Protein AF-A0A257M4D9-F1 (afdb_monomer)

pLDDT: mean 88.08, std 15.32, range [35.34, 98.75]

Solvent-accessible surface area (backbone atoms only — not comparable to full-atom values): 18789 Å² total; per-residue (Å²): 138,84,83,90,84,88,77,86,86,81,84,85,78,82,79,78,79,76,74,74,77,74,78,77,81,55,49,47,60,55,52,33,53,78,69,72,44,67,84,49,70,70,52,36,55,59,52,54,61,55,40,58,80,45,72,68,60,48,52,56,29,56,58,29,41,64,41,91,48,64,71,49,20,55,50,20,52,51,43,55,50,39,29,38,64,81,39,47,68,54,61,76,72,37,88,84,58,91,49,66,68,37,45,54,50,50,54,50,50,50,47,46,58,69,67,40,61,95,70,39,72,47,50,48,49,50,51,31,46,55,51,54,50,46,45,73,77,37,75,85,55,79,84,82,68,56,62,73,46,60,46,55,41,69,68,71,28,90,53,28,90,86,23,56,91,80,27,44,54,46,57,46,92,91,65,56,30,30,21,49,95,34,29,34,37,39,63,39,63,54,87,65,76,50,49,37,33,48,32,39,39,22,39,75,75,71,72,34,81,44,55,70,59,30,29,36,40,35,32,29,38,26,15,35,57,48,49,46,61,52,29,34,33,35,42,32,48,41,31,33,26,47,33,33,21,28,41,17,81,41,21,39,32,34,38,28,34,64,88,76,64,46,69,75,43,71,76,39,71,43,85,42,56,44,48,47,73,44,66,28,47,34,35,40,39,41,34,60,46,88,88,58,26,35,38,41,37,41,36,42,38,60,88,95,47,71,30,75,52,74,52,77,39,49,36,91,63,29,53,61,55,29,35,36,29,48,35,29,38,44,33,48,23,37,35,24,37,35,33,54,41,33,40,40,53,36,93,119

Nearest PDB structures (foldseek):
  8j67-assembly2_B  TM=4.922E-01  e=3.966E-04  Toxoplasma gondii
  1s2k-assembly1_A  TM=5.654E-01  e=3.186E-03  Scytalidium lignicola
  2ifw-assembly2_B  TM=5.896E-01  e=5.219E-03  Scytalidium lignicola
  2ifr-assembly1_A  TM=5.224E-01  e=2.171E-03  Scytalidium lignicola
  5kkx-assembly2_B  TM=1.664E-01  e=2.056E-01  Neisseria meningitidis

Secondary structure (DSSP, 8-state):
--------------------------HHHHHHHHTT---SHHHHHHHHGGG---HHHHHHHHHHHT-SSHHHHHHHHHHHHTT-GGGHHHHHSS---S-HHHHHHHHHHHHHHHHS-S--HHHHHHHHHHHHHHHHH-TTS---SPPEEEE---S-BS--TT-BTTEEEE--TT--EEEETTEEEE--S-SSS--EEEEEEHHHHHSSSS--SEEEEEEEEEE-STTTTS-EEEEEETTEEEEE-TT-TT--EEEEETTT--BSSPPBP-SS---TTPPEEEEEEEEEETTTEEEEEEEEEETTEEEEEEEEEEHHHH--SSEEEEEEE-SSS--EEEEEEEEE-S--

Sequence (348 aa):
MSLGKHLAGVVALGLAAFAAAEEVSDWRLDLLKAEGIPTETSSLQKLEKRFSVSNDLLSQAVSRLGSEKFAAREQAQREILLMGKDVLPLLQQGPQSEDPEVRQRLAAIQRTLEAGGRWAKEDLIRKAVTSLLRERLKPNGAIAEPPLFVELFRDPAPSLEKGYRRFRFEADPGLLGSVSDGTLRLNGNHAGDGDQRLRLDAKSLTGKESFPDTFRIEVKLGGEAKGAGTYHVGVSIGNVRALFHPAYQGGGFRFQRVDNQKQLTENSSMGFDPAAGKLQQMSLAVKRIPGGKVELEATIGNGDKVFTERKIFEESVIGKLDHLSLDRSGRNGGDGLFDDLIVDLGNH

Radius of gyration: 24.59 Å; Cα contacts (8 Å, |Δi|>4): 687; chains: 1; bounding box: 54×89×79 Å

Mean predicted aligned error: 7.88 Å

Foldseek 3Di:
DDDDDDDDDDDPDDDPPPPPPPPQDDVLCVLCVVVVQDPDLVSLVVLLVLLDDDLVSLVVLLVQCPDPDPVSNVVSLLSCVLVALVCLVCLVVHDDDPDPSSVVSSVVSNCCRVVPDPDDSSNSNNVSSVVSNCCVVCVPDPPPFFDKDKDQLPDWFQWCCVHDRQWHKDKDPPWTWIGDPSKTKGFAQDPDQMKIKTKHFPCSVPVDQAADQKKKKKWWKAWAPWPFPQKWWFKAFAQKTWIWTAQHVQIWIFIAGNPPRHTPDGTDRQNDHNYGPGTWMKMWIWHDDPPQKIKIWIWTDDRSGIGIDIDIDHCVRRPGRGMMITIMGGHHTTMMMIGIIMMGSDDD

Structure (mmCIF, N/CA/C/O backbone):
data_AF-A0A257M4D9-F1
#
_entry.id   AF-A0A257M4D9-F1
#
loop_
_atom_site.group_PDB
_atom_site.id
_atom_site.type_symbol
_atom_site.label_atom_id
_atom_site.label_alt_id
_atom_site.label_comp_id
_atom_site.label_asym_id
_atom_site.label_entity_id
_atom_site.label_seq_id
_atom_site.pdbx_PDB_ins_code
_atom_site.Cartn_x
_atom_site.Cartn_y
_atom_site.Cartn_z
_atom_site.occupancy
_atom_site.B_iso_or_equiv
_atom_site.auth_seq_id
_atom_site.auth_comp_id
_atom_site.auth_asym_id
_atom_site.auth_atom_id
_atom_site.pdbx_PDB_model_num
ATOM 1 N N . MET A 1 1 ? -33.095 -67.176 -43.604 1.00 39.97 1 MET A N 1
ATOM 2 C CA . MET A 1 1 ? -31.670 -67.307 -43.235 1.00 39.97 1 MET A CA 1
ATOM 3 C C . MET A 1 1 ? -31.354 -66.263 -42.184 1.00 39.97 1 MET A C 1
ATOM 5 O O . MET A 1 1 ? -31.845 -65.149 -42.280 1.00 39.97 1 MET A O 1
ATOM 9 N N . SER A 1 2 ? -30.648 -66.709 -41.151 1.00 42.91 2 SER A N 1
ATOM 10 C CA . SER A 1 2 ? -30.290 -66.000 -39.920 1.00 42.91 2 SER A CA 1
ATOM 11 C C . SER A 1 2 ? -29.124 -65.008 -40.114 1.00 42.91 2 SER A C 1
ATOM 13 O O . SER A 1 2 ? -28.477 -65.029 -41.158 1.00 42.91 2 SER A O 1
ATOM 15 N N . LEU A 1 3 ? -28.837 -64.269 -39.032 1.00 37.53 3 LEU A N 1
ATOM 16 C CA . LEU A 1 3 ? -27.779 -63.285 -38.741 1.00 37.53 3 LEU A CA 1
ATOM 17 C C . LEU A 1 3 ? -28.112 -61.852 -39.198 1.00 37.53 3 LEU A C 1
ATOM 19 O O . LEU A 1 3 ? -28.228 -61.590 -40.383 1.00 37.53 3 LEU A O 1
ATOM 23 N N . GLY A 1 4 ? -28.298 -60.846 -38.339 1.00 37.88 4 GLY A N 1
ATOM 24 C CA . GLY A 1 4 ? -27.799 -60.631 -36.979 1.00 37.88 4 GLY A CA 1
ATOM 25 C C . GLY A 1 4 ? -26.621 -59.657 -37.022 1.00 37.88 4 GLY A C 1
ATOM 26 O O . GLY A 1 4 ? -25.590 -60.007 -37.587 1.00 37.88 4 GLY A O 1
ATOM 27 N N . LYS A 1 5 ? -26.775 -58.463 -36.429 1.00 44.47 5 LYS A N 1
ATOM 28 C CA . LYS A 1 5 ? -25.708 -57.686 -35.769 1.00 44.47 5 LYS A CA 1
ATOM 29 C C . LYS A 1 5 ? -26.275 -56.440 -35.081 1.00 44.47 5 LYS A C 1
ATOM 31 O O . LYS A 1 5 ? -26.975 -55.633 -35.681 1.00 44.47 5 LYS A O 1
ATOM 36 N N . HIS A 1 6 ? -25.953 -56.353 -33.796 1.00 42.38 6 HIS A N 1
ATOM 37 C CA . HIS A 1 6 ? -26.185 -55.248 -32.878 1.00 42.38 6 HIS A CA 1
ATOM 38 C C . HIS A 1 6 ? -25.480 -53.960 -33.321 1.00 42.38 6 HIS A C 1
ATOM 40 O O . HIS A 1 6 ? -24.358 -54.027 -33.820 1.00 42.38 6 HIS A O 1
ATOM 46 N N . LEU A 1 7 ? -26.059 -52.804 -32.985 1.00 37.12 7 LEU A N 1
ATOM 47 C CA . LEU A 1 7 ? -25.272 -51.623 -32.639 1.00 37.12 7 LEU A CA 1
ATOM 48 C C . LEU A 1 7 ? -25.937 -50.884 -31.467 1.00 37.12 7 LEU A C 1
ATOM 50 O O . LEU A 1 7 ? -27.065 -50.407 -31.568 1.00 37.12 7 LEU A O 1
ATOM 54 N N . ALA A 1 8 ? -25.213 -50.845 -30.347 1.00 39.28 8 ALA A N 1
ATOM 55 C CA . ALA A 1 8 ? -25.354 -49.865 -29.272 1.00 39.28 8 ALA A CA 1
ATOM 56 C C . ALA A 1 8 ? -25.254 -48.445 -29.876 1.00 39.28 8 ALA A C 1
ATOM 58 O O . ALA A 1 8 ? -24.546 -48.248 -30.856 1.00 39.28 8 ALA A O 1
ATOM 59 N N . GLY A 1 9 ? -25.988 -47.424 -29.440 1.00 35.78 9 GLY A N 1
ATOM 60 C CA . GLY A 1 9 ? -26.082 -46.925 -28.076 1.00 35.78 9 GLY A CA 1
ATOM 61 C C . GLY A 1 9 ? -25.155 -45.714 -27.944 1.00 35.78 9 GLY A C 1
ATOM 62 O O . GLY A 1 9 ? -23.954 -45.903 -27.834 1.00 35.78 9 GLY A O 1
ATOM 63 N N . VAL A 1 10 ? -25.707 -44.494 -27.935 1.00 36.41 10 VAL A N 1
ATOM 64 C CA . VAL A 1 10 ? -25.091 -43.309 -27.309 1.00 36.41 10 VAL A CA 1
ATOM 65 C C . VAL A 1 10 ? -26.223 -42.430 -26.776 1.00 36.41 10 VAL A C 1
ATOM 67 O O . VAL A 1 10 ? -26.889 -41.720 -27.524 1.00 36.41 10 VAL A O 1
ATOM 70 N N . VAL A 1 11 ? -26.452 -42.501 -25.466 1.00 40.19 11 VAL A N 1
ATOM 71 C CA . VAL A 1 11 ? -27.190 -41.477 -24.721 1.00 40.19 11 VAL A CA 1
ATOM 72 C C . VAL A 1 11 ? -26.184 -40.369 -24.430 1.00 40.19 11 VAL A C 1
ATOM 74 O O . VAL A 1 11 ? -25.270 -40.553 -23.629 1.00 40.19 11 VAL A O 1
ATOM 77 N N . ALA A 1 12 ? -26.315 -39.233 -25.110 1.00 37.03 12 ALA A N 1
ATOM 78 C CA . ALA A 1 12 ? -25.548 -38.038 -24.795 1.00 37.03 12 ALA A CA 1
ATOM 79 C C . ALA A 1 12 ? -26.108 -37.418 -23.503 1.00 37.03 12 ALA A C 1
ATOM 81 O O . ALA A 1 12 ? -27.085 -36.671 -23.535 1.00 37.03 12 ALA A O 1
ATOM 82 N N . LEU A 1 13 ? -25.515 -37.754 -22.352 1.00 41.44 13 LEU A N 1
ATOM 83 C CA . LEU A 1 13 ? -25.715 -36.990 -21.121 1.00 41.44 13 LEU A CA 1
ATOM 84 C C . LEU A 1 13 ? -24.996 -35.643 -21.268 1.00 41.44 13 LEU A C 1
ATOM 86 O O . LEU A 1 13 ? -23.768 -35.573 -21.244 1.00 41.44 13 LEU A O 1
ATOM 90 N N . GLY A 1 14 ? -25.775 -34.572 -21.413 1.00 35.34 14 GLY A N 1
ATOM 91 C CA . GLY A 1 14 ? -25.290 -33.204 -21.293 1.00 35.34 14 GLY A CA 1
ATOM 92 C C . GLY A 1 14 ? -24.891 -32.913 -19.849 1.00 35.34 14 GLY A C 1
ATOM 93 O O . GLY A 1 14 ? -25.740 -32.641 -19.005 1.00 35.34 14 GLY A O 1
ATOM 94 N N . LEU A 1 15 ? -23.592 -32.971 -19.563 1.00 37.38 15 LEU A N 1
ATOM 95 C CA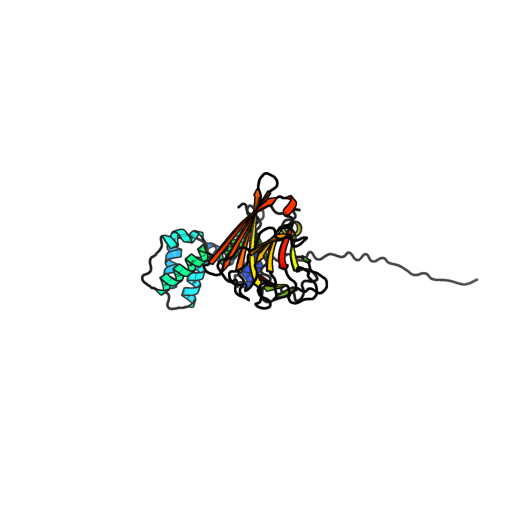 . LEU A 1 15 ? -23.007 -32.407 -18.350 1.00 37.38 15 LEU A CA 1
ATOM 96 C C . LEU A 1 15 ? -23.021 -30.880 -18.478 1.00 37.38 15 LEU A C 1
ATOM 98 O O . LEU A 1 15 ? -22.136 -30.279 -19.084 1.00 37.38 15 LEU A O 1
ATOM 102 N N . ALA A 1 16 ? -24.053 -30.251 -17.918 1.00 39.75 16 ALA A N 1
ATOM 103 C CA . ALA A 1 16 ? -24.038 -28.824 -17.639 1.00 39.75 16 ALA A CA 1
ATOM 104 C C . ALA A 1 16 ? -23.002 -28.565 -16.536 1.00 39.75 16 ALA A C 1
ATOM 106 O O . ALA A 1 16 ? -23.240 -28.844 -15.361 1.00 39.75 16 ALA A O 1
ATOM 107 N N . ALA A 1 17 ? -21.830 -28.062 -16.922 1.00 36.38 17 ALA A N 1
ATOM 108 C CA . ALA A 1 17 ? -20.857 -27.527 -15.987 1.00 36.38 17 ALA A CA 1
ATOM 109 C C . ALA A 1 17 ? -21.422 -26.228 -15.393 1.00 36.38 17 ALA A C 1
ATOM 111 O O . ALA A 1 17 ? -21.291 -25.153 -15.976 1.00 36.38 17 ALA A O 1
ATOM 112 N N . PHE A 1 18 ? -22.074 -26.325 -14.234 1.00 36.66 18 PHE A N 1
ATOM 113 C CA . PHE A 1 18 ? -22.232 -25.170 -13.361 1.00 36.66 18 PHE A CA 1
ATOM 114 C C . PHE A 1 18 ? -20.836 -24.809 -12.859 1.00 36.66 18 PHE A C 1
ATOM 116 O O . PHE A 1 18 ? -20.311 -25.440 -11.943 1.00 36.66 18 PHE A O 1
ATOM 123 N N . ALA A 1 19 ? -20.211 -23.819 -13.498 1.00 38.34 19 ALA A N 1
ATOM 124 C CA . ALA A 1 19 ? -19.118 -23.092 -12.882 1.00 38.34 19 ALA A CA 1
ATOM 125 C C . ALA A 1 19 ? -19.673 -22.527 -11.571 1.00 38.34 19 ALA A C 1
ATOM 127 O O . ALA A 1 19 ? -20.532 -21.643 -11.593 1.00 38.34 19 ALA A O 1
ATOM 128 N N . ALA A 1 20 ? -19.258 -23.100 -10.440 1.00 39.28 20 ALA A N 1
ATOM 129 C CA . ALA A 1 20 ? -19.478 -22.479 -9.149 1.00 39.28 20 ALA A CA 1
ATOM 130 C C . ALA A 1 20 ? -18.872 -21.080 -9.263 1.00 39.28 20 ALA A C 1
ATOM 132 O O . ALA A 1 20 ? -17.669 -20.950 -9.483 1.00 39.28 20 ALA A O 1
ATOM 133 N N . ALA A 1 21 ? -19.721 -20.051 -9.235 1.00 42.31 21 ALA A N 1
ATOM 134 C CA . ALA A 1 21 ? -19.258 -18.687 -9.089 1.00 42.31 21 ALA A CA 1
ATOM 135 C C . ALA A 1 21 ? -18.469 -18.671 -7.782 1.00 42.31 21 ALA A C 1
ATOM 137 O O . ALA A 1 21 ? -19.051 -18.819 -6.710 1.00 42.31 21 ALA A O 1
ATOM 138 N N . GLU A 1 22 ? -17.147 -18.639 -7.902 1.00 50.16 22 GLU A N 1
ATOM 139 C CA . GLU A 1 22 ? -16.228 -18.573 -6.780 1.00 50.16 22 GLU A CA 1
ATOM 140 C C . GLU A 1 22 ? -16.685 -17.395 -5.916 1.00 50.16 22 GLU A C 1
ATOM 142 O O . GLU A 1 22 ? -16.782 -16.267 -6.414 1.00 50.16 22 GLU A O 1
ATOM 147 N N . GLU A 1 23 ? -17.104 -17.670 -4.675 1.00 55.97 23 GLU A N 1
ATOM 148 C CA . GLU A 1 23 ? -17.554 -16.616 -3.771 1.00 55.97 23 GLU A CA 1
ATOM 149 C C . GLU A 1 23 ? -16.405 -15.627 -3.627 1.00 55.97 23 GLU A C 1
ATOM 151 O O . GLU A 1 23 ? -15.348 -15.932 -3.074 1.00 55.97 23 GLU A O 1
ATOM 156 N N . VAL A 1 24 ? -16.595 -14.432 -4.178 1.00 64.75 24 VAL A N 1
ATOM 157 C CA . VAL A 1 24 ? -15.644 -13.351 -3.988 1.00 64.75 24 VAL A CA 1
ATOM 158 C C . VAL A 1 24 ? -15.623 -13.050 -2.496 1.00 64.75 24 VAL A C 1
ATOM 160 O O . VAL A 1 24 ? -16.603 -12.531 -1.962 1.00 64.75 24 VAL A O 1
ATOM 163 N N . SER A 1 25 ? -14.489 -13.320 -1.856 1.00 76.88 25 SER A N 1
ATOM 164 C CA . SER A 1 25 ? -14.284 -12.954 -0.460 1.00 76.88 25 SER A CA 1
ATOM 165 C C . SER A 1 25 ? -14.462 -11.446 -0.260 1.00 76.88 25 SER A C 1
ATOM 167 O O . SER A 1 25 ? -13.831 -10.636 -0.947 1.00 76.88 25 SER A O 1
ATOM 169 N N . ASP A 1 26 ? -15.335 -11.055 0.670 1.00 88.56 26 ASP A N 1
ATOM 170 C CA . ASP A 1 26 ? -15.514 -9.659 1.067 1.00 88.56 26 ASP A CA 1
ATOM 171 C C . ASP A 1 26 ? -14.406 -9.282 2.054 1.00 88.56 26 ASP A C 1
ATOM 173 O O . ASP A 1 26 ? -14.426 -9.686 3.222 1.00 88.56 26 ASP A O 1
ATOM 177 N N . TRP A 1 27 ? -13.456 -8.465 1.594 1.00 91.56 27 TRP A N 1
ATOM 178 C CA . TRP A 1 27 ? -12.308 -8.023 2.390 1.00 91.56 27 TRP A CA 1
ATOM 179 C C . TRP A 1 27 ? -12.707 -7.427 3.744 1.00 91.56 27 TRP A C 1
ATOM 181 O O . TRP A 1 27 ? -11.943 -7.510 4.705 1.00 91.56 27 TRP A O 1
ATOM 191 N N . ARG A 1 28 ? -13.906 -6.838 3.848 1.00 93.88 28 ARG A N 1
ATOM 192 C CA . ARG A 1 28 ? -14.416 -6.235 5.083 1.00 93.88 28 ARG A CA 1
ATOM 193 C C . ARG A 1 28 ? -14.689 -7.308 6.121 1.00 93.88 28 ARG A C 1
ATOM 195 O O . ARG A 1 28 ? -14.294 -7.159 7.274 1.00 93.88 28 ARG A O 1
ATOM 202 N N . LEU A 1 29 ? -15.350 -8.391 5.720 1.00 93.56 29 LEU A N 1
ATOM 203 C CA . LEU A 1 29 ? -15.644 -9.514 6.606 1.00 93.56 29 LEU A CA 1
ATOM 204 C C . LEU A 1 29 ? -14.361 -10.253 6.983 1.00 93.56 29 LEU A C 1
ATOM 206 O O . LEU A 1 29 ? -14.171 -10.552 8.163 1.00 93.56 29 LEU A O 1
ATOM 210 N N . ASP A 1 30 ? -13.461 -10.459 6.019 1.00 90.94 30 ASP A N 1
ATOM 211 C CA . ASP A 1 30 ? -12.145 -11.052 6.266 1.00 90.94 30 ASP A CA 1
ATOM 212 C C . ASP A 1 30 ? -11.373 -10.237 7.303 1.00 90.94 30 ASP A C 1
ATOM 214 O O . ASP A 1 30 ? -10.920 -10.783 8.316 1.00 90.94 30 ASP A O 1
ATOM 218 N N . LEU A 1 31 ? -11.258 -8.921 7.087 1.00 93.44 31 LEU A N 1
ATOM 219 C CA . LEU A 1 31 ? -10.581 -7.995 7.989 1.00 93.44 31 LEU A CA 1
ATOM 220 C C . LEU A 1 31 ? -11.150 -8.096 9.402 1.00 93.44 31 LEU A C 1
ATOM 222 O O . LEU A 1 31 ? -10.402 -8.411 10.325 1.00 93.44 31 LEU A O 1
ATOM 226 N N . LEU A 1 32 ? -12.459 -7.890 9.564 1.00 95.06 32 LEU A N 1
ATOM 227 C CA . LEU A 1 32 ? -13.108 -7.894 10.876 1.00 95.06 32 LEU A CA 1
ATOM 228 C C . LEU A 1 32 ? -12.949 -9.237 11.596 1.00 95.06 32 LEU A C 1
ATOM 230 O O . LEU A 1 32 ? -12.658 -9.250 12.792 1.00 95.06 32 LEU A O 1
ATOM 234 N N . LYS A 1 33 ? -13.052 -10.359 10.874 1.00 93.31 33 LYS A N 1
ATOM 235 C CA . LYS A 1 33 ? -12.863 -11.700 11.437 1.00 93.31 33 LYS A CA 1
ATOM 236 C C . LYS A 1 33 ? -11.464 -11.887 12.025 1.00 93.31 33 LYS A C 1
ATOM 238 O O . LYS A 1 33 ? -11.354 -12.361 13.153 1.00 93.31 33 LYS A O 1
ATOM 243 N N . ALA A 1 34 ? -10.403 -11.506 11.310 1.00 89.81 34 ALA A N 1
ATOM 244 C CA . ALA A 1 34 ? -9.044 -11.647 11.851 1.00 89.81 34 ALA A CA 1
ATOM 245 C C . ALA A 1 34 ? -8.760 -10.697 13.018 1.00 89.81 34 ALA A C 1
ATOM 247 O O . ALA A 1 34 ? -7.931 -10.999 13.868 1.00 89.81 34 ALA A O 1
ATOM 248 N N . GLU A 1 35 ? -9.481 -9.580 13.091 1.00 92.56 35 GLU A N 1
ATOM 249 C CA . GLU A 1 35 ? -9.421 -8.671 14.234 1.00 92.56 35 GLU A CA 1
ATOM 250 C C . GLU A 1 35 ? -10.240 -9.142 15.438 1.00 92.56 35 GLU A C 1
ATOM 252 O O . GLU A 1 35 ? -10.301 -8.435 16.449 1.00 92.56 35 GLU A O 1
ATOM 257 N N . GLY A 1 36 ? -10.898 -10.302 15.333 1.00 94.75 36 GLY A N 1
ATOM 258 C CA . GLY A 1 36 ? -11.819 -10.800 16.349 1.00 94.75 36 GLY A CA 1
ATOM 259 C C . GLY A 1 36 ? -13.015 -9.870 16.562 1.00 94.75 36 GLY A C 1
ATOM 260 O O . GLY A 1 36 ? -13.584 -9.848 17.651 1.00 94.75 36 GLY A O 1
ATOM 261 N N . ILE A 1 37 ? -13.371 -9.063 15.556 1.00 95.31 37 ILE A N 1
ATOM 262 C CA . ILE A 1 37 ? -14.489 -8.125 15.616 1.00 95.31 37 ILE A CA 1
ATOM 263 C C . ILE A 1 37 ? -15.754 -8.851 15.141 1.00 95.31 37 ILE A C 1
ATOM 265 O O . ILE A 1 37 ? -15.816 -9.269 13.981 1.00 95.31 37 ILE A O 1
ATOM 269 N N . PRO A 1 38 ? -16.782 -8.981 15.998 1.00 96.25 38 PRO A N 1
ATOM 270 C CA . PRO A 1 38 ? -18.041 -9.597 15.605 1.00 96.25 38 PRO A CA 1
ATOM 271 C C . PRO A 1 38 ? -18.731 -8.801 14.491 1.00 96.25 38 PRO A C 1
ATOM 273 O O . PRO A 1 38 ? -18.742 -7.566 14.499 1.00 96.25 38 PRO A O 1
ATOM 276 N N . THR A 1 39 ? -19.309 -9.511 13.524 1.00 96.25 39 THR A N 1
ATOM 277 C CA . THR A 1 39 ? -19.855 -8.914 12.300 1.00 96.25 39 THR A CA 1
ATOM 278 C C . THR A 1 39 ? -21.366 -8.716 12.353 1.00 96.25 39 THR A C 1
ATOM 280 O O . THR A 1 39 ? -21.949 -8.325 11.342 1.00 96.25 39 THR A O 1
ATOM 283 N N . GLU A 1 40 ? -22.036 -8.938 13.489 1.00 96.50 40 GLU A N 1
ATOM 284 C CA . GLU A 1 40 ? -23.473 -8.679 13.634 1.00 96.50 40 GLU A CA 1
ATOM 285 C C . GLU A 1 40 ? -23.756 -7.174 13.643 1.00 96.50 40 GLU A C 1
ATOM 287 O O . GLU A 1 40 ? -23.000 -6.378 14.198 1.00 96.50 40 GLU A O 1
ATOM 292 N N . THR A 1 41 ? -24.886 -6.760 13.067 1.00 95.75 41 THR A N 1
ATOM 293 C CA . THR A 1 41 ? -25.244 -5.336 12.931 1.00 95.75 41 THR A CA 1
ATOM 294 C C . THR A 1 41 ? -25.205 -4.577 14.262 1.00 95.75 41 THR A C 1
ATOM 296 O O . THR A 1 41 ? -24.693 -3.463 14.309 1.00 95.75 41 THR A O 1
ATOM 299 N N . SER A 1 42 ? -25.678 -5.174 15.360 1.00 96.25 42 SER A N 1
ATOM 300 C CA . SER A 1 42 ? -25.655 -4.538 16.685 1.00 96.25 42 SER A CA 1
ATOM 301 C C . SER A 1 42 ? -24.234 -4.373 17.245 1.00 96.25 42 SER A C 1
ATOM 303 O O . SER A 1 42 ? -23.942 -3.360 17.884 1.00 96.25 42 SER A O 1
ATOM 305 N N . SER A 1 43 ? -23.340 -5.333 16.989 1.00 96.12 43 SER A N 1
ATOM 306 C CA . SER A 1 43 ? -21.916 -5.270 17.339 1.00 96.12 43 SER A CA 1
ATOM 307 C C . SER A 1 43 ? -21.211 -4.164 16.551 1.00 96.12 43 SER A C 1
ATOM 309 O O . SER A 1 43 ? -20.533 -3.318 17.137 1.00 96.12 43 SER A O 1
ATOM 311 N N . LEU A 1 44 ? -21.456 -4.104 15.239 1.00 96.38 44 LEU A N 1
ATOM 312 C CA . LEU A 1 44 ? -20.918 -3.068 14.360 1.00 96.38 44 LEU A CA 1
ATOM 313 C C . LEU A 1 44 ? -21.402 -1.667 14.765 1.00 96.38 44 LEU A C 1
ATOM 315 O O . LEU A 1 44 ? -20.584 -0.760 14.863 1.00 96.38 44 LEU A O 1
ATOM 319 N N . GLN A 1 45 ? -22.688 -1.485 15.088 1.00 95.50 45 GLN A N 1
ATOM 320 C CA . GLN A 1 45 ? -23.227 -0.200 15.571 1.00 95.50 45 GLN A CA 1
ATOM 321 C C . GLN A 1 45 ? -22.586 0.253 16.890 1.00 95.50 45 GLN A C 1
ATOM 323 O O . GLN A 1 45 ? -22.376 1.445 17.110 1.00 95.50 45 GLN A O 1
ATOM 328 N N . LYS A 1 46 ? -22.281 -0.681 17.801 1.00 93.88 46 LYS A N 1
ATOM 329 C CA . LYS A 1 46 ? -21.556 -0.356 19.041 1.00 93.88 46 LYS A CA 1
ATOM 330 C C . LYS A 1 46 ? -20.130 0.101 18.744 1.00 93.88 46 LYS A C 1
ATOM 332 O O . LYS A 1 46 ? -19.664 1.045 19.378 1.00 93.88 46 LYS A O 1
ATOM 337 N N . LEU A 1 47 ? -19.453 -0.555 17.802 1.00 92.81 47 LEU A N 1
ATOM 338 C CA . LEU A 1 47 ? -18.101 -0.188 17.393 1.00 92.81 47 LEU A CA 1
ATOM 339 C C . LEU A 1 47 ? -18.073 1.153 16.650 1.00 92.81 47 LEU A C 1
ATOM 341 O O . LEU A 1 47 ? -17.233 1.985 16.968 1.00 92.81 47 LEU A O 1
ATOM 345 N N . GLU A 1 48 ? -19.021 1.402 15.746 1.00 93.44 48 GLU A N 1
ATOM 346 C CA . GLU A 1 48 ? -19.131 2.652 14.985 1.00 93.44 48 GLU A CA 1
ATOM 347 C C . GLU A 1 48 ? -19.189 3.885 15.895 1.00 93.44 48 GLU A C 1
ATOM 349 O O . GLU A 1 48 ? -18.523 4.886 15.642 1.00 93.44 48 GLU A O 1
ATOM 354 N N . LYS A 1 49 ? -19.902 3.794 17.024 1.00 90.12 49 LYS A N 1
ATOM 355 C CA . LYS A 1 49 ? -19.953 4.877 18.020 1.00 90.12 49 LYS A CA 1
ATOM 356 C C . LYS A 1 49 ? -18.572 5.265 18.558 1.00 90.12 49 LYS A C 1
ATOM 358 O O . LYS A 1 49 ? -18.379 6.421 18.919 1.00 90.12 49 LYS A O 1
ATOM 363 N N . ARG A 1 50 ? -17.606 4.338 18.583 1.00 86.00 50 ARG A N 1
ATOM 364 C CA . ARG A 1 50 ? -16.226 4.587 19.044 1.00 86.00 50 ARG A CA 1
ATOM 365 C C . ARG A 1 50 ? -15.386 5.358 18.026 1.00 86.00 50 ARG A C 1
ATOM 367 O O . ARG A 1 50 ? -14.335 5.861 18.393 1.00 86.00 50 ARG A O 1
ATOM 374 N N . PHE A 1 51 ? -15.847 5.470 16.781 1.00 87.38 51 PHE A N 1
ATOM 375 C CA . PHE A 1 51 ? -15.198 6.281 15.748 1.00 87.38 51 PHE A CA 1
ATOM 376 C C . PH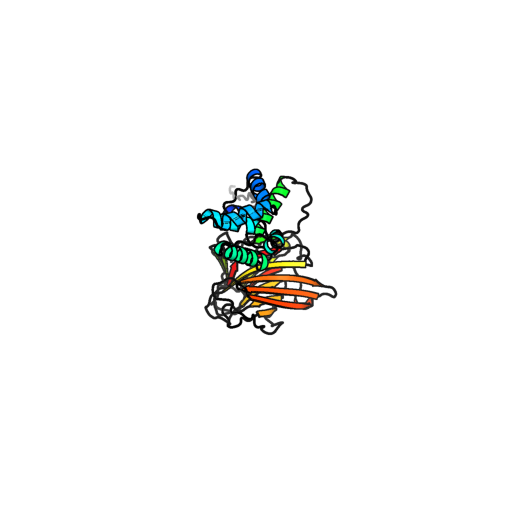E A 1 51 ? -15.489 7.775 15.902 1.00 87.38 51 PHE A C 1
ATOM 378 O O . PHE A 1 51 ? -14.857 8.589 15.233 1.00 87.38 51 PHE A O 1
ATOM 385 N N . SER A 1 52 ? -16.461 8.134 16.748 1.00 83.81 52 SER A N 1
ATOM 386 C CA . SER A 1 52 ? -16.857 9.522 16.968 1.00 83.81 52 SER A CA 1
ATOM 387 C C . SER A 1 52 ? -15.718 10.309 17.603 1.00 83.81 52 SER A C 1
ATOM 389 O O . SER A 1 52 ? -15.178 9.919 18.639 1.00 83.81 52 SER A O 1
ATOM 391 N N . VAL A 1 53 ? -15.398 11.450 17.002 1.00 82.00 53 VAL A N 1
ATOM 392 C CA . VAL A 1 53 ? -14.408 12.387 17.527 1.00 82.00 53 VAL A CA 1
ATOM 393 C C . VAL A 1 53 ? -15.119 13.378 18.445 1.00 82.00 53 VAL A C 1
ATOM 395 O O . VAL A 1 53 ? -15.952 14.163 17.998 1.00 82.00 53 VAL A O 1
ATOM 398 N N . SER A 1 54 ? -14.808 13.346 19.740 1.00 85.38 54 SER A N 1
ATOM 399 C CA . SER A 1 54 ? -15.226 14.383 20.687 1.00 85.38 54 SER A CA 1
ATOM 400 C C . SER A 1 54 ? -14.144 14.626 21.734 1.00 85.38 54 SER A C 1
ATOM 402 O O . SER A 1 54 ? -13.385 13.714 22.073 1.00 85.38 54 SER A O 1
ATOM 404 N N . ASN A 1 55 ? -14.086 15.851 22.267 1.00 82.50 55 ASN A N 1
ATOM 405 C CA . ASN A 1 55 ? -13.130 16.211 23.318 1.00 82.50 55 ASN A CA 1
ATOM 406 C C . ASN A 1 55 ? -13.270 15.319 24.555 1.00 82.50 55 ASN A C 1
ATOM 408 O O . ASN A 1 55 ? -12.261 14.928 25.136 1.00 82.50 55 ASN A O 1
ATOM 412 N N . ASP A 1 56 ? -14.497 14.948 24.924 1.00 87.00 56 ASP A N 1
ATOM 413 C CA . ASP A 1 56 ? -14.750 14.100 26.090 1.00 87.00 56 ASP A CA 1
ATOM 414 C C . ASP A 1 56 ? -14.230 12.676 25.878 1.00 87.00 56 ASP A C 1
ATOM 416 O O . ASP A 1 56 ? -13.553 12.126 26.748 1.00 87.00 56 ASP A O 1
ATOM 420 N N . LEU A 1 57 ? -14.508 12.078 24.713 1.00 87.25 57 LEU A N 1
ATOM 421 C CA . LEU A 1 57 ? -14.038 10.730 24.386 1.00 87.25 57 LEU A CA 1
ATOM 422 C C . LEU A 1 57 ? -12.516 10.691 24.275 1.00 87.25 57 LEU A C 1
ATOM 424 O O . LEU A 1 57 ? -11.886 9.778 24.813 1.00 87.25 57 LEU A O 1
ATOM 428 N N . LEU A 1 58 ? -11.930 11.701 23.628 1.00 90.06 58 LEU A N 1
ATOM 429 C CA . LEU A 1 58 ? -10.486 11.834 23.523 1.00 90.06 58 LEU A CA 1
ATOM 430 C C . LEU A 1 58 ? -9.856 11.982 24.910 1.00 90.06 58 LEU A C 1
ATOM 432 O O . LEU A 1 58 ? -8.966 11.213 25.248 1.00 90.06 58 LEU A O 1
ATOM 436 N N . SER A 1 59 ? -10.354 12.892 25.749 1.00 89.06 59 SER A N 1
ATOM 437 C CA . SER A 1 59 ? -9.817 13.127 27.099 1.00 89.06 59 SER A CA 1
ATOM 438 C C . SER A 1 59 ? -9.881 11.874 27.975 1.00 89.06 59 SER A C 1
ATOM 440 O O . SER A 1 59 ? -8.925 11.557 28.683 1.00 89.06 59 SER A O 1
ATOM 442 N N . GLN A 1 60 ? -10.973 11.109 27.890 1.00 91.00 60 GLN A N 1
ATOM 443 C CA . GLN A 1 60 ? -11.098 9.827 28.587 1.00 91.00 60 GLN A CA 1
ATOM 444 C C . GLN A 1 60 ? -10.087 8.788 28.087 1.00 91.00 60 GLN A C 1
ATOM 446 O O . GLN A 1 60 ? -9.507 8.062 28.897 1.00 91.00 60 GLN A O 1
ATOM 451 N N . ALA A 1 61 ? -9.869 8.699 26.772 1.00 92.94 61 ALA A N 1
ATOM 452 C CA . ALA A 1 61 ? -8.868 7.801 26.207 1.00 92.94 61 ALA A CA 1
ATOM 453 C C . ALA A 1 61 ? -7.448 8.231 26.610 1.00 92.94 61 ALA A C 1
ATOM 455 O O . ALA A 1 61 ? -6.678 7.403 27.090 1.00 92.94 61 ALA A O 1
ATOM 456 N N . VAL A 1 62 ? -7.120 9.525 26.531 1.00 93.31 62 VAL A N 1
ATOM 457 C CA . VAL A 1 62 ? -5.814 10.054 26.956 1.00 93.31 62 VAL A CA 1
ATOM 458 C C . VAL A 1 62 ? -5.554 9.785 28.437 1.00 93.31 62 VAL A C 1
ATOM 460 O O . VAL A 1 62 ? -4.470 9.329 28.785 1.00 93.31 62 VAL A O 1
ATOM 463 N N . SER A 1 63 ? -6.549 9.959 29.311 1.00 91.81 63 SER A N 1
ATOM 464 C CA . SER A 1 63 ? -6.415 9.604 30.730 1.00 91.81 63 SER A CA 1
ATOM 465 C C . SER A 1 63 ? -6.076 8.119 30.927 1.00 91.81 63 SER A C 1
ATOM 467 O O . SER A 1 63 ? -5.227 7.778 31.750 1.00 91.81 63 SER A O 1
ATOM 469 N N . ARG A 1 64 ? -6.671 7.220 30.130 1.00 95.50 64 ARG A N 1
ATOM 470 C CA . ARG A 1 64 ? -6.372 5.779 30.178 1.00 95.50 64 ARG A CA 1
ATOM 471 C C . ARG A 1 64 ? -4.998 5.411 29.613 1.00 95.50 64 ARG A C 1
ATOM 473 O O . ARG A 1 64 ? -4.494 4.345 29.969 1.00 95.50 64 ARG A O 1
ATOM 480 N N . LEU A 1 65 ? -4.365 6.265 28.801 1.00 95.38 65 LEU A N 1
ATOM 481 C CA . LEU A 1 65 ? -2.978 6.050 28.368 1.00 95.38 65 LEU A CA 1
ATOM 482 C C . LEU A 1 65 ? -1.993 6.062 29.542 1.00 95.38 65 LEU A C 1
ATOM 484 O O . LEU A 1 65 ? -0.962 5.416 29.434 1.00 95.38 65 LEU A O 1
ATOM 488 N N . GLY A 1 66 ? -2.311 6.745 30.647 1.00 92.69 66 GLY A N 1
ATOM 489 C CA . GLY A 1 66 ? -1.511 6.748 31.881 1.00 92.69 66 GLY A CA 1
ATOM 490 C C . GLY A 1 66 ? -1.925 5.670 32.888 1.00 92.69 66 GLY A C 1
ATOM 491 O O . GLY A 1 66 ? -1.558 5.728 34.054 1.00 92.69 66 GLY A O 1
ATOM 492 N N . SER A 1 67 ? -2.763 4.704 32.493 1.00 95.88 67 SER A N 1
ATOM 493 C CA . SER A 1 67 ? -3.202 3.648 33.410 1.00 95.88 67 SER A CA 1
ATOM 494 C C . SER A 1 67 ? -2.054 2.704 33.756 1.00 95.88 67 SER A C 1
ATOM 496 O O . SER A 1 67 ? -1.384 2.216 32.857 1.00 95.88 67 SER A O 1
ATOM 498 N N . GLU A 1 68 ? -1.926 2.296 35.018 1.00 94.50 68 GLU A N 1
ATOM 499 C CA . GLU A 1 68 ? -0.996 1.232 35.444 1.00 94.50 68 GLU A CA 1
ATOM 500 C C . GLU A 1 68 ? -1.224 -0.104 34.712 1.00 94.50 68 GLU A C 1
ATOM 502 O O . GLU A 1 68 ? -0.305 -0.897 34.487 1.00 94.50 68 GLU A O 1
ATOM 507 N N . LYS A 1 69 ? -2.461 -0.361 34.271 1.00 96.56 69 LYS A N 1
ATOM 508 C CA . LYS A 1 69 ? -2.820 -1.596 33.570 1.00 96.56 69 LYS A CA 1
ATOM 509 C C . LYS A 1 69 ? -2.430 -1.501 32.099 1.00 96.56 69 LYS A C 1
ATOM 511 O O . LYS A 1 69 ? -3.075 -0.789 31.334 1.00 96.56 69 LYS A O 1
ATOM 516 N N . PHE A 1 70 ? -1.462 -2.316 31.683 1.00 93.56 70 PHE A N 1
ATOM 517 C CA . PHE A 1 70 ? -1.004 -2.394 30.290 1.00 93.56 70 PHE A CA 1
ATOM 518 C C . PHE A 1 70 ? -2.159 -2.538 29.285 1.00 93.56 70 PHE A C 1
ATOM 520 O O . PHE A 1 70 ? -2.265 -1.759 28.344 1.00 93.56 70 PHE A O 1
ATOM 527 N N . ALA A 1 71 ? -3.092 -3.461 29.540 1.00 93.50 71 ALA A N 1
ATOM 528 C CA . ALA A 1 71 ? -4.247 -3.677 28.667 1.00 93.50 71 ALA A CA 1
ATOM 529 C C . ALA A 1 71 ? -5.135 -2.428 28.508 1.00 93.50 71 ALA A C 1
ATOM 531 O O . ALA A 1 71 ? -5.693 -2.204 27.437 1.00 93.50 71 ALA A O 1
ATOM 532 N N . ALA A 1 72 ? -5.258 -1.596 29.549 1.00 94.94 72 ALA A N 1
ATOM 533 C CA . ALA A 1 72 ? -6.019 -0.353 29.469 1.00 94.94 72 ALA A CA 1
ATOM 534 C C . ALA A 1 72 ? -5.298 0.698 28.610 1.00 94.94 72 ALA A C 1
ATOM 536 O O . ALA A 1 72 ? -5.962 1.391 27.838 1.00 94.94 72 ALA A O 1
ATOM 537 N N . ARG A 1 73 ? -3.959 0.766 28.688 1.00 95.19 73 ARG A N 1
ATOM 538 C CA . ARG A 1 73 ? -3.141 1.659 27.850 1.00 95.19 73 ARG A CA 1
ATOM 539 C C . ARG A 1 73 ? -3.242 1.291 26.374 1.00 95.19 73 ARG A C 1
ATOM 541 O O . ARG A 1 73 ? -3.551 2.147 25.550 1.00 95.19 73 ARG A O 1
ATOM 548 N N . GLU A 1 74 ? -3.067 0.012 26.051 1.00 93.62 74 GLU A N 1
ATOM 549 C CA . GLU A 1 74 ? -3.165 -0.478 24.670 1.00 93.62 74 GLU A CA 1
ATOM 550 C C . GLU A 1 74 ? -4.573 -0.278 24.098 1.00 93.62 74 GLU A C 1
ATOM 552 O O . GLU A 1 74 ? -4.741 0.150 22.955 1.00 93.62 74 GLU A O 1
ATOM 557 N N . GLN A 1 75 ? -5.606 -0.513 24.913 1.00 91.50 75 GLN A N 1
ATOM 558 C CA . GLN A 1 75 ? -6.985 -0.288 24.497 1.00 91.50 75 GLN A CA 1
ATOM 559 C C . GLN A 1 75 ? -7.273 1.192 24.219 1.00 91.50 75 GLN A C 1
ATOM 561 O O . GLN A 1 75 ? -7.964 1.495 23.246 1.00 91.50 75 GLN A O 1
ATOM 566 N N . ALA A 1 76 ? -6.745 2.099 25.042 1.00 94.44 76 ALA A N 1
ATOM 567 C CA . ALA A 1 76 ? -6.879 3.538 24.851 1.00 94.44 76 ALA A CA 1
ATOM 568 C C . ALA A 1 76 ? -6.125 4.034 23.611 1.00 94.44 76 ALA A C 1
ATOM 570 O O . ALA A 1 76 ? -6.663 4.812 22.827 1.00 94.44 76 ALA A O 1
ATOM 571 N N . GLN A 1 77 ? -4.913 3.528 23.379 1.00 94.31 77 GLN A N 1
ATOM 572 C CA . GLN A 1 77 ? -4.155 3.812 22.163 1.00 94.31 77 GLN A CA 1
ATOM 573 C C . GLN A 1 77 ? -4.935 3.380 20.915 1.00 94.31 77 GLN A C 1
ATOM 575 O O . GLN A 1 77 ? -5.102 4.172 19.987 1.00 94.31 77 GLN A O 1
ATOM 580 N N . ARG A 1 78 ? -5.485 2.158 20.918 1.00 91.12 78 ARG A N 1
ATOM 581 C CA . ARG A 1 78 ? -6.315 1.652 19.816 1.00 91.12 78 ARG A CA 1
ATOM 582 C C . ARG A 1 78 ? -7.579 2.486 19.610 1.00 91.12 78 ARG A C 1
ATOM 584 O O . ARG A 1 78 ? -7.976 2.694 18.473 1.00 91.12 78 ARG A O 1
ATOM 591 N N . GLU A 1 79 ? -8.215 2.966 20.677 1.00 91.44 79 GLU A N 1
ATOM 592 C CA . GLU A 1 79 ? -9.381 3.855 20.571 1.00 91.44 79 GLU A CA 1
ATOM 593 C C . GLU A 1 79 ? -9.048 5.156 19.849 1.00 91.44 79 GLU A C 1
ATOM 595 O O . GLU A 1 79 ? -9.784 5.535 18.946 1.00 91.44 79 GLU A O 1
ATOM 600 N N . ILE A 1 80 ? -7.936 5.807 20.199 1.00 92.31 80 ILE A N 1
ATOM 601 C CA . ILE A 1 80 ? -7.528 7.060 19.552 1.00 92.31 80 ILE A CA 1
ATOM 602 C C . ILE A 1 80 ? -7.165 6.808 18.082 1.00 92.31 80 ILE A C 1
ATOM 604 O O . ILE A 1 80 ? -7.576 7.568 17.210 1.00 92.31 80 ILE A O 1
ATOM 608 N N . LEU A 1 81 ? -6.475 5.707 17.770 1.00 90.94 81 LEU A N 1
ATOM 609 C CA . LEU A 1 81 ? -6.201 5.330 16.377 1.00 90.94 81 LEU A CA 1
ATOM 610 C C . LEU A 1 81 ? -7.498 5.051 15.594 1.00 90.94 81 LEU A C 1
ATOM 612 O O . LEU A 1 81 ? -7.648 5.500 14.462 1.00 90.94 81 LEU A O 1
ATOM 616 N N . LEU A 1 82 ? -8.488 4.407 16.223 1.00 89.88 82 LEU A N 1
ATOM 617 C CA . LEU A 1 82 ? -9.835 4.219 15.668 1.00 89.88 82 LEU A CA 1
ATOM 618 C C . LEU A 1 82 ? -10.667 5.507 15.616 1.00 89.88 82 LEU A C 1
ATOM 620 O O . LEU A 1 82 ? -11.736 5.484 15.017 1.00 89.88 82 LEU A O 1
ATOM 624 N N . MET A 1 83 ? -10.209 6.638 16.158 1.00 90.12 83 MET A N 1
ATOM 625 C CA . MET A 1 83 ? -10.777 7.962 15.858 1.00 90.12 83 MET A CA 1
ATOM 626 C C . MET A 1 83 ? -10.211 8.533 14.551 1.00 90.12 83 MET A C 1
ATOM 628 O O . MET A 1 83 ? -10.932 9.235 13.851 1.00 90.12 83 MET A O 1
ATOM 632 N N . GLY A 1 84 ? -9.021 8.086 14.130 1.00 87.19 84 GLY A N 1
ATOM 633 C CA . GLY A 1 84 ? -8.448 8.344 12.802 1.00 87.19 84 GLY A CA 1
ATOM 634 C C . GLY A 1 84 ? -7.892 9.754 12.658 1.00 87.19 84 GLY A C 1
ATOM 635 O O . GLY A 1 84 ? -7.739 10.472 13.642 1.00 87.19 84 GLY A O 1
ATOM 636 N N . LYS A 1 85 ? -7.587 10.175 11.425 1.00 87.12 85 LYS A N 1
ATOM 637 C CA . LYS A 1 85 ? -6.937 11.476 11.165 1.00 87.12 85 LYS A CA 1
ATOM 638 C C . LYS A 1 85 ? -7.761 12.683 11.628 1.00 87.12 85 LYS A C 1
ATOM 640 O O . LYS A 1 85 ? -7.181 13.708 11.970 1.00 87.12 85 LYS A O 1
ATOM 645 N N . ASP A 1 86 ? -9.079 12.543 11.736 1.00 87.38 86 ASP A N 1
ATOM 646 C CA . ASP A 1 86 ? -9.977 13.600 12.220 1.00 87.38 86 ASP A CA 1
ATOM 647 C C . ASP A 1 86 ? -9.706 14.002 13.682 1.00 87.38 86 ASP A C 1
ATOM 649 O O . ASP A 1 86 ? -10.081 15.095 14.105 1.00 87.38 86 ASP A O 1
ATOM 653 N N . VAL A 1 87 ? -9.019 13.157 14.462 1.00 90.62 87 VAL A N 1
ATOM 654 C CA . VAL A 1 87 ? -8.612 13.478 15.838 1.00 90.62 87 VAL A CA 1
ATOM 655 C C . VAL A 1 87 ? -7.334 14.326 15.899 1.00 90.62 87 VAL A C 1
ATOM 657 O O . VAL A 1 87 ? -7.038 14.897 16.947 1.00 90.62 87 VAL A O 1
ATOM 660 N N . LEU A 1 88 ? -6.573 14.447 14.800 1.00 90.00 88 LEU A N 1
ATOM 661 C CA . LEU A 1 88 ? -5.287 15.159 14.780 1.00 90.00 88 LEU A CA 1
ATOM 662 C C . LEU A 1 88 ? -5.390 16.622 15.236 1.00 90.00 88 LEU A C 1
ATOM 664 O O . LEU A 1 88 ? -4.589 16.998 16.093 1.00 90.00 88 LEU A O 1
ATOM 668 N N . PRO A 1 89 ? -6.363 17.441 14.777 1.00 90.06 89 PRO A N 1
ATOM 669 C CA . PRO A 1 89 ? -6.496 18.814 15.262 1.00 90.06 89 PRO A CA 1
ATOM 670 C C . PRO A 1 89 ? -6.709 18.876 16.779 1.00 90.06 89 PRO A C 1
ATOM 672 O O . PRO A 1 89 ? -6.130 19.728 17.451 1.00 90.06 89 PRO A O 1
ATOM 675 N N . LEU A 1 90 ? -7.481 17.934 17.332 1.00 89.06 90 LEU A N 1
ATOM 676 C CA . LEU A 1 90 ? -7.714 17.849 18.772 1.00 89.06 90 LEU A CA 1
ATOM 677 C C . LEU A 1 90 ? -6.492 17.344 19.531 1.00 89.06 90 LEU A C 1
ATOM 679 O O . LEU A 1 90 ? -6.275 17.784 20.646 1.00 89.06 90 LEU A O 1
ATOM 683 N N . LEU A 1 91 ? -5.684 16.450 18.959 1.00 88.75 91 LEU A N 1
ATOM 684 C CA . LEU A 1 91 ? -4.422 16.020 19.565 1.00 88.75 91 LEU A CA 1
ATOM 685 C C . LEU A 1 91 ? -3.377 17.142 19.557 1.00 88.75 91 LEU A C 1
ATOM 687 O O . LEU A 1 91 ? -2.616 17.268 20.511 1.00 88.75 91 LEU A O 1
ATOM 691 N N . GLN A 1 92 ? -3.336 17.954 18.499 1.00 85.81 92 GLN A N 1
ATOM 692 C CA . GLN A 1 92 ? -2.421 19.095 18.376 1.00 85.81 92 GLN A CA 1
ATOM 693 C C . GLN A 1 92 ? -2.786 20.230 19.341 1.00 85.81 92 GLN A C 1
ATOM 695 O O . GLN A 1 92 ? -1.903 20.858 19.918 1.00 85.81 92 GLN A O 1
ATOM 700 N N . GLN A 1 93 ? -4.084 20.464 19.550 1.00 80.38 93 GLN A N 1
ATOM 701 C CA . GLN A 1 93 ? -4.611 21.432 20.524 1.00 80.38 93 GLN A CA 1
ATOM 702 C C . GLN A 1 93 ? -4.802 20.827 21.928 1.00 80.38 93 GLN A C 1
ATOM 704 O O . GLN A 1 93 ? -5.253 21.510 22.845 1.00 80.38 93 GLN A O 1
ATOM 709 N N . GLY A 1 94 ? -4.525 19.532 22.066 1.00 68.00 94 GLY A N 1
ATOM 710 C CA . GLY A 1 94 ? -5.086 18.669 23.093 1.00 68.00 94 GLY A CA 1
ATOM 711 C C . GLY A 1 94 ? -4.396 18.699 24.448 1.00 68.00 94 GLY A C 1
ATOM 712 O O . GLY A 1 94 ? -3.473 19.485 24.678 1.00 68.00 94 GLY A O 1
ATOM 713 N N . PRO A 1 95 ? -4.850 17.816 25.360 1.00 60.69 95 PRO A N 1
ATOM 714 C CA . PRO A 1 95 ? -4.389 17.783 26.739 1.00 60.69 95 PRO A CA 1
ATOM 715 C C . PRO A 1 95 ? -2.879 17.547 26.802 1.00 60.69 95 PRO A C 1
ATOM 717 O O . PRO A 1 95 ? -2.374 16.473 26.472 1.00 60.69 95 PRO A O 1
ATOM 720 N N . GLN A 1 96 ? -2.166 18.571 27.264 1.00 72.12 96 GLN A N 1
ATOM 721 C CA . GLN A 1 96 ? -0.780 18.449 27.684 1.00 72.12 96 GLN A CA 1
ATOM 722 C C . GLN A 1 96 ? -0.766 17.583 28.947 1.00 72.12 96 GLN A C 1
ATOM 724 O O . GLN A 1 96 ? -1.378 17.935 29.954 1.00 72.12 96 GLN A O 1
ATOM 729 N N . SER A 1 97 ? -0.130 16.414 28.872 1.00 82.62 97 SER A N 1
ATOM 730 C CA . SER A 1 97 ? 0.065 15.555 30.040 1.00 82.62 97 SER A CA 1
ATOM 731 C C . SER A 1 97 ? 1.420 15.842 30.672 1.00 82.62 97 SER A C 1
ATOM 733 O O . SER A 1 97 ? 2.448 15.827 29.989 1.00 82.62 97 SER A O 1
ATOM 735 N N . GLU A 1 98 ? 1.437 16.035 31.988 1.00 87.25 98 GLU A N 1
ATOM 736 C CA . GLU A 1 98 ? 2.678 16.106 32.768 1.00 87.25 98 GLU A CA 1
ATOM 737 C C . GLU A 1 98 ? 3.375 14.737 32.864 1.00 87.25 98 GLU A C 1
ATOM 739 O O . GLU A 1 98 ? 4.591 14.675 33.059 1.00 87.25 98 GLU A O 1
ATOM 744 N N . ASP A 1 99 ? 2.649 13.642 32.618 1.00 91.19 99 ASP A N 1
ATOM 745 C CA . ASP A 1 99 ? 3.196 12.286 32.571 1.00 91.19 99 ASP A CA 1
ATOM 746 C C . ASP A 1 99 ? 4.046 12.059 31.296 1.00 91.19 99 ASP A C 1
ATOM 748 O O . ASP A 1 99 ? 3.511 12.114 30.176 1.00 91.19 99 ASP A O 1
ATOM 752 N N . PRO A 1 100 ? 5.360 11.774 31.433 1.00 89.94 100 PRO A N 1
ATOM 753 C CA . PRO A 1 100 ? 6.235 11.467 30.306 1.00 89.94 100 PRO A CA 1
ATOM 754 C C . PRO A 1 100 ? 5.789 10.267 29.456 1.00 89.94 100 PRO A C 1
ATOM 756 O O . PRO A 1 100 ? 5.942 10.331 28.234 1.00 89.94 100 PRO A O 1
ATOM 759 N N . GLU A 1 101 ? 5.229 9.202 30.051 1.00 90.94 101 GLU A N 1
ATOM 760 C CA . GLU A 1 101 ? 4.767 8.026 29.292 1.00 90.94 101 GLU A CA 1
ATOM 761 C C . GLU A 1 101 ? 3.601 8.419 28.379 1.00 90.94 101 GLU A C 1
ATOM 763 O O . GLU A 1 101 ? 3.594 8.092 27.186 1.00 90.94 101 GLU A O 1
ATOM 768 N N . VAL A 1 102 ? 2.641 9.183 28.908 1.00 94.12 102 VAL A N 1
ATOM 769 C CA . VAL A 1 102 ? 1.492 9.660 28.128 1.00 94.12 102 VAL A CA 1
ATOM 770 C C . VAL A 1 102 ? 1.955 10.542 26.970 1.00 94.12 102 VAL A C 1
ATOM 772 O O . VAL A 1 102 ? 1.509 10.328 25.842 1.00 94.12 102 VAL A O 1
ATOM 775 N N . ARG A 1 103 ? 2.891 11.480 27.195 1.00 91.44 103 ARG A N 1
ATOM 776 C CA . ARG A 1 103 ? 3.443 12.314 26.108 1.00 91.44 103 ARG A CA 1
ATOM 777 C C . ARG A 1 103 ? 4.100 11.475 25.017 1.00 91.44 103 ARG A C 1
ATOM 779 O O . ARG A 1 103 ? 3.861 11.712 23.834 1.00 91.44 103 ARG A O 1
ATOM 786 N N . GLN A 1 104 ? 4.898 10.480 25.400 1.00 90.00 104 GLN A N 1
ATOM 787 C CA . GLN A 1 104 ? 5.570 9.599 24.447 1.00 90.00 104 GLN A CA 1
ATOM 788 C C . GLN A 1 104 ? 4.565 8.807 23.599 1.00 90.00 104 GLN A C 1
ATOM 790 O O . GLN A 1 104 ? 4.729 8.711 22.379 1.00 90.00 104 GLN A O 1
ATOM 795 N N . ARG A 1 105 ? 3.510 8.265 24.220 1.00 93.19 105 ARG A N 1
ATOM 796 C CA . ARG A 1 105 ? 2.450 7.525 23.518 1.00 93.19 105 ARG A CA 1
ATOM 797 C C . ARG A 1 105 ? 1.639 8.423 22.593 1.00 93.19 105 ARG A C 1
ATOM 799 O O . ARG A 1 105 ? 1.416 8.047 21.447 1.00 93.19 105 ARG A O 1
ATOM 806 N N . LEU A 1 106 ? 1.260 9.619 23.040 1.00 93.12 106 LEU A N 1
ATOM 807 C CA . LEU A 1 106 ? 0.563 10.594 22.198 1.00 93.12 106 LEU A CA 1
ATOM 808 C C . LEU A 1 106 ? 1.393 10.979 20.974 1.00 93.12 106 LEU A C 1
ATOM 810 O O . LEU A 1 106 ? 0.876 10.941 19.862 1.00 93.12 106 LEU A O 1
ATOM 814 N N . ALA A 1 107 ? 2.689 11.243 21.149 1.00 88.69 107 ALA A N 1
ATOM 815 C CA . ALA A 1 107 ? 3.588 11.527 20.035 1.00 88.69 107 ALA A CA 1
ATOM 816 C C . ALA A 1 107 ? 3.740 10.327 19.080 1.00 88.69 107 ALA A C 1
ATOM 818 O O . ALA A 1 107 ? 3.925 10.503 17.878 1.00 88.69 107 ALA A O 1
ATOM 819 N N . ALA A 1 108 ? 3.685 9.088 19.581 1.00 87.19 108 ALA A N 1
ATOM 820 C CA . ALA A 1 108 ? 3.674 7.894 18.734 1.00 87.19 108 ALA A CA 1
ATOM 821 C C . ALA A 1 108 ? 2.356 7.748 17.953 1.00 87.19 108 ALA A C 1
ATOM 823 O O . ALA A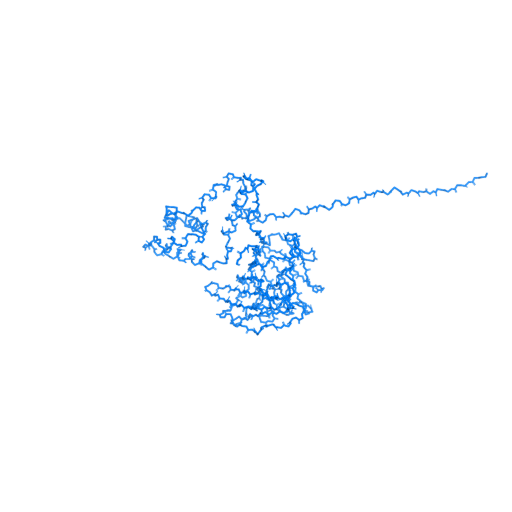 1 108 ? 2.387 7.428 16.765 1.00 87.19 108 ALA A O 1
ATOM 824 N N . ILE A 1 109 ? 1.215 8.026 18.588 1.00 90.19 109 ILE A N 1
ATOM 825 C CA . ILE A 1 109 ? -0.108 8.015 17.951 1.00 90.19 109 ILE A CA 1
ATOM 826 C C . ILE A 1 109 ? -0.195 9.097 16.873 1.00 90.19 109 ILE A C 1
ATOM 828 O O . ILE A 1 109 ? -0.567 8.785 15.748 1.00 90.19 109 ILE A O 1
ATOM 832 N N . GLN A 1 110 ? 0.201 10.336 17.182 1.00 88.69 110 GLN A N 1
ATOM 833 C CA . GLN A 1 110 ? 0.254 11.439 16.217 1.00 88.69 110 GLN A CA 1
ATOM 834 C C . GLN A 1 110 ? 1.116 11.064 15.017 1.00 88.69 110 GLN A C 1
ATOM 836 O O . GLN A 1 110 ? 0.618 11.076 13.899 1.00 88.69 110 GLN A O 1
ATOM 841 N N . ARG A 1 111 ? 2.350 10.593 15.250 1.00 81.00 111 ARG A N 1
ATOM 842 C CA . ARG A 1 111 ? 3.214 10.106 14.167 1.00 81.00 111 ARG A CA 1
ATOM 843 C C . ARG A 1 111 ? 2.571 8.982 13.369 1.00 81.00 111 ARG A C 1
ATOM 845 O O . ARG A 1 111 ? 2.736 8.956 12.164 1.00 81.00 111 ARG A O 1
ATOM 852 N N . THR A 1 112 ? 1.841 8.064 13.995 1.00 80.94 112 THR A N 1
ATOM 853 C CA . THR A 1 112 ? 1.157 6.977 13.274 1.00 80.94 112 THR A CA 1
ATOM 854 C C . THR A 1 112 ? 0.031 7.516 12.391 1.00 80.94 112 THR A C 1
ATOM 856 O O . THR A 1 112 ? -0.092 7.111 11.240 1.00 80.94 112 THR A O 1
ATOM 859 N N . LEU A 1 113 ? -0.765 8.457 12.897 1.00 83.31 113 LEU A N 1
ATOM 860 C CA . LEU A 1 113 ? -1.856 9.090 12.155 1.00 83.31 113 LEU A CA 1
ATOM 861 C C . LEU A 1 113 ? -1.344 10.022 11.039 1.00 83.31 113 LEU A C 1
ATOM 863 O O . LEU A 1 113 ? -1.973 10.130 9.986 1.00 83.31 113 LEU A O 1
ATOM 867 N N . GLU A 1 114 ? -0.201 10.673 11.252 1.00 78.62 114 GLU A N 1
ATOM 868 C CA . GLU A 1 114 ? 0.457 11.564 10.291 1.00 78.62 114 GLU A CA 1
ATOM 869 C C . GLU A 1 114 ? 1.241 10.785 9.22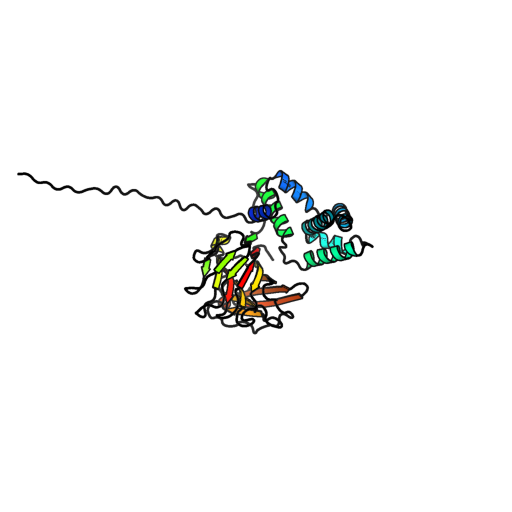5 1.00 78.62 114 GLU A C 1
ATOM 871 O O . GLU A 1 114 ? 1.078 11.051 8.035 1.00 78.62 114 GLU A O 1
ATOM 876 N N . ALA A 1 115 ? 2.061 9.811 9.638 1.00 64.88 115 ALA A N 1
ATOM 877 C CA . ALA A 1 115 ? 2.933 9.019 8.765 1.00 64.88 115 ALA A CA 1
ATOM 878 C C . ALA A 1 115 ? 2.219 7.845 8.091 1.00 64.88 115 ALA A C 1
ATOM 880 O O . ALA A 1 115 ? 2.709 7.334 7.084 1.00 64.88 115 ALA A O 1
ATOM 881 N N . GLY A 1 116 ? 1.092 7.387 8.644 1.00 55.22 116 GLY A N 1
ATOM 882 C CA . GLY A 1 116 ? 0.308 6.313 8.060 1.00 55.22 116 GLY A CA 1
ATOM 883 C C . GLY A 1 116 ? -0.034 6.638 6.610 1.00 55.22 116 GLY A C 1
ATOM 884 O O . GLY A 1 116 ? -0.636 7.687 6.324 1.00 55.22 116 GLY A O 1
ATOM 885 N N . GLY A 1 117 ? 0.307 5.699 5.714 1.00 61.38 117 GLY A N 1
ATOM 886 C CA . GLY A 1 117 ? -0.353 5.580 4.413 1.00 61.38 117 GLY A CA 1
ATOM 887 C C . GLY A 1 117 ? -1.858 5.741 4.604 1.00 61.38 117 GLY A C 1
ATOM 888 O O . GLY A 1 117 ? -2.374 5.533 5.707 1.00 61.38 117 GLY A O 1
ATOM 889 N N . ARG A 1 118 ? -2.568 6.216 3.583 1.00 67.06 118 ARG A N 1
ATOM 890 C CA . ARG A 1 118 ? -3.954 6.668 3.750 1.00 67.06 118 ARG A CA 1
ATOM 891 C C . ARG A 1 118 ? -4.836 5.619 4.428 1.00 67.06 118 ARG A C 1
ATOM 893 O O . ARG A 1 118 ? -5.785 5.992 5.112 1.00 67.06 118 ARG A O 1
ATOM 900 N N . TRP A 1 119 ? -4.497 4.346 4.257 1.00 79.38 119 TRP A N 1
ATOM 901 C CA . TRP A 1 119 ? -5.209 3.214 4.814 1.00 79.38 119 TRP A CA 1
ATOM 902 C C . TRP A 1 119 ? -4.413 2.496 5.904 1.00 79.38 119 TRP A C 1
ATOM 904 O O . TRP A 1 119 ? -3.984 1.353 5.741 1.00 79.38 119 TRP A O 1
ATOM 914 N N . ALA A 1 120 ? -4.260 3.143 7.061 1.00 82.06 120 ALA A N 1
ATOM 915 C CA . ALA A 1 120 ? -3.881 2.410 8.261 1.00 82.06 120 ALA A CA 1
ATOM 916 C C . ALA A 1 120 ? -4.926 1.319 8.556 1.00 82.06 120 ALA A C 1
ATOM 918 O O . ALA A 1 120 ? -6.100 1.418 8.183 1.00 82.06 120 ALA A O 1
ATOM 919 N N . LYS A 1 121 ? -4.512 0.272 9.268 1.00 87.62 121 LYS A N 1
ATOM 920 C CA . LYS A 1 121 ? -5.382 -0.853 9.626 1.00 87.62 121 LYS A CA 1
ATOM 921 C C . LYS A 1 121 ? -6.675 -0.392 10.311 1.00 87.62 121 LYS A C 1
ATOM 923 O O . LYS A 1 121 ? -7.757 -0.884 10.000 1.00 87.62 121 LYS A O 1
ATOM 928 N N . GLU A 1 122 ? -6.581 0.576 11.215 1.00 88.75 122 GLU A N 1
ATOM 929 C CA . GLU A 1 122 ? -7.723 1.164 11.915 1.00 88.75 122 GLU A CA 1
ATOM 930 C C . GLU A 1 122 ? -8.678 1.914 10.975 1.00 88.75 122 GLU A C 1
ATOM 932 O O . GLU A 1 122 ? -9.896 1.850 11.165 1.00 88.75 122 GLU A O 1
ATOM 937 N N . ASP A 1 123 ? -8.162 2.553 9.924 1.00 87.44 123 ASP A N 1
ATOM 938 C CA . ASP A 1 123 ? -8.984 3.209 8.905 1.00 87.44 123 ASP A CA 1
ATOM 939 C C . ASP A 1 123 ? -9.709 2.185 8.027 1.00 87.44 123 ASP A C 1
ATOM 941 O O . ASP A 1 123 ? -10.897 2.352 7.738 1.00 87.44 123 ASP A O 1
ATOM 945 N N . LEU A 1 124 ? -9.049 1.072 7.685 1.00 91.44 124 LEU A N 1
ATOM 946 C CA . LEU A 1 124 ? -9.695 -0.053 7.007 1.00 91.44 124 LEU A CA 1
ATOM 947 C C . LEU A 1 124 ? -10.803 -0.675 7.866 1.00 91.44 124 LEU A C 1
ATOM 949 O O . LEU A 1 124 ? -11.881 -0.962 7.347 1.00 91.44 124 LEU A O 1
ATOM 953 N N . ILE A 1 125 ? -10.590 -0.827 9.180 1.00 93.44 125 ILE A N 1
ATOM 954 C CA . ILE A 1 125 ? -11.628 -1.297 10.112 1.00 93.44 125 ILE A CA 1
ATOM 955 C C . ILE A 1 125 ? -12.810 -0.326 10.113 1.00 93.44 125 ILE A C 1
ATOM 957 O O . ILE A 1 125 ? -13.956 -0.755 9.964 1.00 93.44 125 ILE A O 1
ATOM 961 N N . ARG A 1 126 ? -12.558 0.983 10.237 1.00 91.69 126 ARG A N 1
ATOM 962 C CA . ARG A 1 126 ? -13.617 2.000 10.196 1.00 91.69 126 ARG A CA 1
ATOM 963 C C . ARG A 1 126 ? -14.417 1.909 8.903 1.00 91.69 126 ARG A C 1
ATOM 965 O O . ARG A 1 126 ? -15.650 1.883 8.936 1.00 91.69 126 ARG A O 1
ATOM 972 N N . LYS A 1 127 ? -13.725 1.820 7.767 1.00 91.00 127 LYS A N 1
ATOM 973 C CA . LYS A 1 127 ? -14.327 1.713 6.435 1.00 91.00 127 LYS A CA 1
ATOM 974 C C . LYS A 1 127 ? -15.145 0.430 6.280 1.00 91.00 127 LYS A C 1
ATOM 976 O O . LYS A 1 127 ? -16.269 0.484 5.780 1.00 91.00 127 LYS A O 1
ATOM 981 N N . ALA A 1 128 ? -14.632 -0.705 6.752 1.00 93.56 128 ALA A N 1
ATOM 982 C CA . ALA A 1 128 ? -15.341 -1.980 6.756 1.00 93.56 128 ALA A CA 1
ATOM 983 C C . ALA A 1 128 ? -16.646 -1.895 7.560 1.00 93.56 128 ALA A C 1
ATOM 985 O O . ALA A 1 128 ? -17.714 -2.199 7.036 1.00 93.56 128 ALA A O 1
ATOM 986 N N . VAL A 1 129 ? -16.578 -1.409 8.803 1.00 94.62 129 VAL A N 1
ATOM 987 C CA . VAL A 1 129 ? -17.737 -1.286 9.703 1.00 94.62 129 VAL A CA 1
ATOM 988 C C . VAL A 1 129 ? -18.797 -0.349 9.124 1.00 94.62 129 VAL A C 1
ATOM 990 O O . VAL A 1 129 ? -19.960 -0.731 9.000 1.00 94.62 129 VAL A O 1
ATOM 993 N N . THR A 1 130 ? -18.400 0.868 8.749 1.00 91.69 130 THR A N 1
ATOM 994 C CA . THR A 1 130 ? -19.328 1.904 8.263 1.00 91.69 130 THR A CA 1
ATOM 995 C C . THR A 1 130 ? -19.981 1.523 6.935 1.00 91.69 130 THR A C 1
ATOM 997 O O . THR A 1 130 ? -21.186 1.717 6.768 1.00 91.69 130 THR A O 1
ATOM 1000 N N . SER A 1 131 ? -19.234 0.924 6.000 1.00 90.38 131 SER A N 1
ATOM 1001 C CA . SER A 1 131 ? -19.802 0.476 4.721 1.00 90.38 131 SER A CA 1
ATOM 1002 C C . SER A 1 131 ? -20.747 -0.720 4.882 1.00 90.38 131 SER A C 1
ATOM 1004 O O . SER A 1 131 ? -21.844 -0.685 4.326 1.00 90.38 131 SER A O 1
ATOM 1006 N N . LEU A 1 132 ? -20.399 -1.718 5.707 1.00 92.38 132 LEU A N 1
ATOM 1007 C CA . LEU A 1 132 ? -21.284 -2.854 6.002 1.00 92.38 132 LEU A CA 1
ATOM 1008 C C . LEU A 1 132 ? -22.582 -2.408 6.688 1.00 92.38 132 LEU A C 1
ATOM 1010 O O . LEU A 1 132 ? -23.664 -2.887 6.348 1.00 92.38 132 LEU A O 1
ATOM 1014 N N . LEU A 1 133 ? -22.500 -1.482 7.649 1.00 93.12 133 LEU A N 1
ATOM 1015 C CA . LEU A 1 133 ? -23.688 -0.922 8.297 1.00 93.12 133 LEU A CA 1
ATOM 1016 C C . LEU A 1 133 ? -24.568 -0.169 7.305 1.00 93.12 133 LEU A C 1
ATOM 1018 O O . LEU A 1 133 ? -25.785 -0.361 7.303 1.00 93.12 133 LEU A O 1
ATOM 1022 N N . ARG A 1 134 ? -23.968 0.654 6.440 1.00 89.50 134 ARG A N 1
ATOM 1023 C CA . ARG A 1 134 ? -24.704 1.386 5.408 1.00 89.50 134 ARG A CA 1
ATOM 1024 C C . ARG A 1 134 ? -25.465 0.438 4.485 1.00 89.50 134 ARG A C 1
ATOM 1026 O O . ARG A 1 134 ? -26.656 0.654 4.281 1.00 89.50 134 ARG A O 1
ATOM 1033 N N . GLU A 1 135 ? -24.810 -0.602 3.975 1.00 88.81 135 GLU A N 1
ATOM 1034 C CA . GLU A 1 135 ? -25.433 -1.598 3.091 1.00 88.81 135 GLU A CA 1
ATOM 1035 C C . GLU A 1 135 ? -26.601 -2.314 3.771 1.00 88.81 135 GLU A C 1
ATOM 1037 O O . GLU A 1 135 ? -27.683 -2.424 3.201 1.00 88.81 135 GLU A O 1
ATOM 1042 N N . ARG A 1 136 ? -26.429 -2.746 5.022 1.00 91.81 136 ARG A N 1
ATOM 1043 C CA . ARG A 1 136 ? -27.468 -3.492 5.747 1.00 91.81 136 ARG A CA 1
ATOM 1044 C C . ARG A 1 136 ? -28.662 -2.634 6.150 1.00 91.81 136 ARG A C 1
ATOM 1046 O O . ARG A 1 136 ? -29.786 -3.123 6.167 1.00 91.81 136 ARG A O 1
ATOM 1053 N N . LEU A 1 137 ? -28.425 -1.374 6.509 1.00 88.31 137 LEU A N 1
ATOM 1054 C CA . LEU A 1 137 ? -29.480 -0.455 6.945 1.00 88.31 137 LEU A CA 1
ATOM 1055 C C . LEU A 1 137 ? -30.166 0.248 5.767 1.00 88.31 137 LEU A C 1
ATOM 1057 O O . LEU A 1 137 ? -31.293 0.720 5.911 1.00 88.31 137 LEU A O 1
ATOM 1061 N N . LYS A 1 138 ? -29.499 0.340 4.610 1.00 84.62 138 LYS A N 1
ATOM 1062 C CA . LYS A 1 138 ? -30.013 0.974 3.387 1.00 84.62 138 LYS A CA 1
ATOM 1063 C C . LYS A 1 138 ? -29.667 0.134 2.144 1.00 84.62 138 LYS A C 1
ATOM 1065 O O . LYS A 1 138 ? -28.929 0.615 1.285 1.00 84.62 138 LYS A O 1
ATOM 1070 N N . PRO A 1 139 ? -30.240 -1.073 1.996 1.00 69.94 139 PRO A N 1
ATOM 1071 C CA . PRO A 1 139 ? -29.881 -2.014 0.926 1.00 69.94 139 PRO A CA 1
ATOM 1072 C C . PRO A 1 139 ? -30.152 -1.496 -0.496 1.00 69.94 139 PRO A C 1
ATOM 1074 O O . PRO A 1 139 ? -29.517 -1.949 -1.439 1.00 69.94 139 PRO A O 1
ATOM 1077 N N . ASN A 1 140 ? -31.039 -0.505 -0.648 1.00 68.00 140 ASN A N 1
ATOM 1078 C CA . ASN A 1 140 ? -31.365 0.127 -1.934 1.00 68.00 140 ASN A CA 1
ATOM 1079 C C . ASN A 1 140 ? -30.799 1.553 -2.072 1.00 68.00 140 ASN A C 1
ATOM 1081 O O . ASN A 1 140 ? -31.183 2.290 -2.980 1.00 68.00 140 ASN A O 1
ATOM 1085 N N . GLY A 1 141 ? -29.942 1.992 -1.145 1.00 61.38 141 GLY A N 1
ATOM 1086 C CA . GLY A 1 141 ? -29.257 3.275 -1.269 1.00 61.38 141 GLY A CA 1
ATOM 1087 C C . GLY A 1 141 ? -28.198 3.200 -2.366 1.00 61.38 141 GLY A C 1
ATOM 1088 O O . GLY A 1 141 ? -27.464 2.219 -2.442 1.00 61.38 141 GLY A O 1
ATOM 1089 N N . ALA A 1 142 ? -28.094 4.233 -3.206 1.00 55.88 142 ALA A N 1
ATOM 1090 C CA . ALA A 1 142 ? -26.993 4.335 -4.159 1.00 55.88 142 ALA A CA 1
ATOM 1091 C C . ALA A 1 142 ? -25.650 4.175 -3.420 1.00 55.88 142 ALA A C 1
ATOM 1093 O O . ALA A 1 142 ? -25.403 4.861 -2.422 1.00 55.88 142 ALA A O 1
ATOM 1094 N N . ILE A 1 143 ? -24.794 3.267 -3.899 1.00 55.31 143 ILE A N 1
ATOM 1095 C CA . ILE A 1 143 ? -23.424 3.100 -3.403 1.00 55.31 143 ILE A CA 1
ATOM 1096 C C . ILE A 1 143 ? -22.656 4.360 -3.820 1.00 55.31 143 ILE A C 1
ATOM 1098 O O . ILE A 1 143 ? -22.158 4.461 -4.936 1.00 55.31 143 ILE A O 1
ATOM 1102 N N . ALA A 1 144 ? -22.663 5.373 -2.952 1.00 54.38 144 ALA A N 1
ATOM 1103 C CA . ALA A 1 144 ? -22.095 6.691 -3.238 1.00 54.38 144 ALA A CA 1
ATOM 1104 C C . ALA A 1 144 ? -20.580 6.763 -2.998 1.00 54.38 144 ALA A C 1
ATOM 1106 O O . ALA A 1 144 ? -19.943 7.735 -3.396 1.00 54.38 144 ALA A O 1
ATOM 1107 N N . GLU A 1 145 ? -19.997 5.770 -2.323 1.00 58.25 145 GLU A N 1
ATOM 1108 C CA . GLU A 1 145 ? -18.562 5.766 -2.066 1.00 58.25 145 GLU A CA 1
ATOM 1109 C C . GLU A 1 145 ? -17.803 5.086 -3.202 1.00 58.25 145 GLU A C 1
ATOM 1111 O O . GLU A 1 145 ? -18.224 4.024 -3.669 1.00 58.25 145 GLU A O 1
ATOM 1116 N N . PRO A 1 146 ? -16.676 5.673 -3.636 1.00 63.31 146 PRO A N 1
ATOM 1117 C CA . PRO A 1 146 ? -15.843 5.040 -4.631 1.00 63.31 146 PRO A CA 1
ATOM 1118 C C . PRO A 1 146 ? -15.347 3.680 -4.121 1.00 63.31 146 PRO A C 1
ATOM 1120 O O . PRO A 1 146 ? -15.071 3.533 -2.923 1.00 63.31 146 PRO A O 1
ATOM 1123 N N . PRO A 1 147 ? -15.261 2.680 -5.011 1.00 81.06 147 PRO A N 1
ATOM 1124 C CA . PRO A 1 147 ? -14.896 1.330 -4.626 1.00 81.06 147 PRO A CA 1
ATOM 1125 C C . PRO A 1 147 ? -13.477 1.299 -4.052 1.00 81.06 147 PRO A C 1
ATOM 1127 O O . PRO A 1 147 ? -12.517 1.692 -4.712 1.00 81.06 147 PRO A O 1
ATOM 1130 N N . LEU A 1 148 ? -13.366 0.815 -2.815 1.00 90.75 148 LEU A N 1
ATOM 1131 C CA . LEU A 1 148 ? -12.100 0.449 -2.193 1.00 90.75 148 LEU A CA 1
ATOM 1132 C C . LEU A 1 148 ? -11.934 -1.062 -2.319 1.00 90.75 148 LEU A C 1
ATOM 1134 O O . LEU A 1 148 ? -12.808 -1.826 -1.895 1.00 90.75 148 LEU A O 1
ATOM 1138 N N . PHE A 1 149 ? -10.809 -1.479 -2.878 1.00 92.75 149 PHE A N 1
ATOM 1139 C CA . PHE A 1 149 ? -10.397 -2.872 -2.914 1.00 92.75 149 PHE A CA 1
ATOM 1140 C C . PHE A 1 149 ? -9.240 -3.103 -1.960 1.00 92.75 149 PHE A C 1
ATOM 1142 O O . PHE A 1 149 ? -8.345 -2.265 -1.875 1.00 92.75 149 PHE A O 1
ATOM 1149 N N . VAL A 1 150 ? -9.261 -4.239 -1.271 1.00 94.88 150 VAL A N 1
ATOM 1150 C CA . VAL A 1 150 ? -8.232 -4.631 -0.311 1.00 94.88 150 VAL A CA 1
ATOM 1151 C C . VAL A 1 150 ? -7.956 -6.122 -0.479 1.00 94.88 150 VAL A C 1
ATOM 1153 O O . VAL A 1 150 ? -8.884 -6.928 -0.439 1.00 94.88 150 VAL A O 1
ATOM 1156 N N . GLU A 1 151 ? -6.688 -6.485 -0.631 1.00 95.00 151 GLU A N 1
ATOM 1157 C CA . GLU A 1 151 ? -6.193 -7.855 -0.567 1.00 95.00 151 GLU A CA 1
ATOM 1158 C C . GLU A 1 151 ? -5.121 -7.956 0.524 1.00 95.00 151 GLU A C 1
ATOM 1160 O O . GLU A 1 151 ? -4.096 -7.280 0.469 1.00 95.00 151 GLU A O 1
ATOM 1165 N N . LEU A 1 152 ? -5.387 -8.807 1.517 1.00 93.94 152 LEU A N 1
ATOM 1166 C CA . LEU A 1 152 ? -4.559 -8.990 2.717 1.00 93.94 152 LEU A CA 1
ATOM 1167 C C . LEU A 1 152 ? -3.732 -10.288 2.671 1.00 93.94 152 LEU A C 1
ATOM 1169 O O . LEU A 1 152 ? -3.179 -10.697 3.685 1.00 93.94 152 LEU A O 1
ATOM 1173 N N . PHE A 1 153 ? -3.753 -11.004 1.540 1.00 95.00 153 PHE A N 1
ATOM 1174 C CA . PHE A 1 153 ? -3.004 -12.239 1.284 1.00 95.00 153 PHE A CA 1
ATOM 1175 C C . PHE A 1 153 ? -3.177 -13.317 2.366 1.00 95.00 153 PHE A C 1
ATOM 1177 O O . PHE A 1 153 ? -2.238 -14.011 2.751 1.00 95.00 153 PHE A O 1
ATOM 1184 N N . ARG A 1 154 ? -4.398 -13.447 2.897 1.00 90.62 154 ARG A N 1
ATOM 1185 C CA . ARG A 1 154 ? -4.677 -14.296 4.068 1.00 90.62 154 ARG A CA 1
ATOM 1186 C C . ARG A 1 154 ? -4.923 -15.753 3.745 1.00 90.62 154 ARG A C 1
ATOM 1188 O O . ARG A 1 154 ? -4.692 -16.592 4.613 1.00 90.62 154 ARG A O 1
ATOM 1195 N N . ASP A 1 155 ? -5.403 -16.044 2.544 1.00 92.50 155 ASP A N 1
ATOM 1196 C CA . ASP A 1 155 ? -5.646 -17.419 2.137 1.00 92.50 155 ASP A CA 1
ATOM 1197 C C . ASP A 1 155 ? -4.326 -18.020 1.662 1.00 92.50 155 ASP A C 1
ATOM 1199 O O . ASP A 1 155 ? -3.748 -17.527 0.692 1.00 92.50 155 ASP A O 1
ATOM 1203 N N . PRO A 1 156 ? -3.816 -19.078 2.313 1.00 95.75 156 PRO A N 1
ATOM 1204 C CA . PRO A 1 156 ? -2.581 -19.693 1.868 1.00 95.75 156 PRO A CA 1
ATOM 1205 C C . PRO A 1 156 ? -2.735 -20.251 0.450 1.00 95.75 156 PRO A C 1
ATOM 1207 O O . PRO A 1 156 ? -3.665 -21.004 0.159 1.00 95.75 156 PRO A O 1
ATOM 1210 N N . ALA A 1 157 ? -1.781 -19.929 -0.415 1.00 96.94 157 ALA A N 1
ATOM 1211 C CA . ALA A 1 157 ? -1.670 -20.470 -1.760 1.00 96.94 157 ALA A CA 1
ATOM 1212 C C . ALA A 1 157 ? -0.237 -20.986 -1.948 1.00 96.94 157 ALA A C 1
ATOM 1214 O O . ALA A 1 157 ? 0.661 -20.195 -2.231 1.00 96.94 157 ALA A O 1
ATOM 1215 N N . PRO A 1 158 ? 0.024 -22.300 -1.793 1.00 96.69 158 PRO A N 1
ATOM 1216 C CA . PRO A 1 158 ? 1.385 -22.841 -1.884 1.00 96.69 158 PRO A CA 1
ATOM 1217 C C . PRO A 1 158 ? 2.006 -22.684 -3.281 1.00 96.69 158 PRO A C 1
ATOM 1219 O O . PRO A 1 158 ? 3.215 -22.826 -3.433 1.00 96.69 158 PRO A O 1
ATOM 1222 N N . SER A 1 159 ? 1.187 -22.401 -4.297 1.00 96.19 159 SER A N 1
ATOM 1223 C CA . SER A 1 159 ? 1.618 -22.046 -5.645 1.00 96.19 159 SER A CA 1
ATOM 1224 C C . SER A 1 159 ? 0.633 -21.061 -6.272 1.00 96.19 159 SER A C 1
ATOM 1226 O O . SER A 1 159 ? -0.579 -21.198 -6.098 1.00 96.19 159 SER A O 1
ATOM 1228 N N . LEU A 1 160 ? 1.164 -20.101 -7.031 1.00 96.31 160 LEU A N 1
ATOM 1229 C CA . LEU A 1 160 ? 0.408 -19.119 -7.812 1.00 96.31 160 LEU A CA 1
ATOM 1230 C C . LEU A 1 160 ? 0.205 -19.521 -9.278 1.00 96.31 160 LEU A C 1
ATOM 1232 O O . LEU A 1 160 ? -0.323 -18.726 -10.044 1.00 96.31 160 LEU A O 1
ATOM 1236 N N . GLU A 1 161 ? 0.581 -20.733 -9.703 1.00 93.19 161 GLU A N 1
ATOM 1237 C CA . GLU A 1 161 ? 0.441 -21.175 -11.108 1.00 93.19 161 GLU A CA 1
ATOM 1238 C C . GLU A 1 161 ? -0.979 -21.002 -11.674 1.00 93.19 161 GLU A C 1
ATOM 1240 O O . GLU A 1 161 ? -1.156 -20.771 -12.868 1.00 93.19 161 GLU A O 1
ATOM 1245 N N . LYS A 1 162 ? -2.002 -21.094 -10.816 1.00 93.56 162 LYS A N 1
ATOM 1246 C CA . LYS A 1 162 ? -3.416 -20.916 -11.184 1.00 93.56 162 LYS A CA 1
ATOM 1247 C C . LYS A 1 162 ? -3.946 -19.504 -10.905 1.00 93.56 162 LYS A C 1
ATOM 1249 O O . LYS A 1 162 ? -5.150 -19.283 -10.984 1.00 93.56 162 LYS A O 1
ATOM 1254 N N . GLY A 1 163 ? -3.066 -18.559 -10.585 1.00 95.19 163 GLY A N 1
ATOM 1255 C CA . GLY A 1 163 ? -3.424 -17.253 -10.044 1.00 95.19 163 GLY A CA 1
ATOM 1256 C C . GLY A 1 163 ? -3.726 -17.300 -8.546 1.00 95.19 163 GLY A C 1
ATOM 1257 O O . GLY A 1 163 ? -3.432 -18.276 -7.856 1.00 95.19 163 GLY A O 1
ATOM 1258 N N . TYR A 1 164 ? -4.303 -16.212 -8.045 1.00 95.44 164 TYR A N 1
ATOM 1259 C CA . TYR A 1 164 ? -4.722 -16.070 -6.653 1.00 95.44 164 TYR A CA 1
ATOM 1260 C C . TYR A 1 164 ? -5.962 -15.188 -6.592 1.00 95.44 164 TYR A C 1
ATOM 1262 O O . TYR A 1 164 ? -5.880 -13.996 -6.878 1.00 95.44 164 TYR A O 1
ATOM 1270 N N . ARG A 1 165 ? -7.122 -15.755 -6.241 1.00 92.94 165 ARG A N 1
ATOM 1271 C CA . ARG A 1 165 ? -8.406 -15.033 -6.222 1.00 92.94 165 ARG A CA 1
ATOM 1272 C C . ARG A 1 165 ? -8.629 -14.272 -7.547 1.00 92.94 165 ARG A C 1
ATOM 1274 O O . ARG A 1 165 ? -8.692 -14.872 -8.613 1.00 92.94 165 ARG A O 1
ATOM 1281 N N . ARG A 1 166 ? -8.701 -12.934 -7.506 1.00 93.25 166 ARG A N 1
ATOM 1282 C CA . ARG A 1 166 ? -8.899 -12.064 -8.686 1.00 93.25 166 ARG A CA 1
ATOM 1283 C C . ARG A 1 166 ? -7.636 -11.817 -9.513 1.00 93.25 166 ARG A C 1
ATOM 1285 O O . ARG A 1 166 ? -7.711 -11.132 -10.537 1.00 93.25 166 ARG A O 1
ATOM 1292 N N . PHE A 1 167 ? -6.495 -12.311 -9.050 1.00 96.81 167 PHE A N 1
ATOM 1293 C CA . PHE A 1 167 ? -5.198 -12.056 -9.644 1.00 96.81 167 PHE A CA 1
ATOM 1294 C C . PHE A 1 167 ? -4.761 -13.184 -10.565 1.00 96.81 167 PHE A C 1
ATOM 1296 O O . PHE A 1 167 ? -4.946 -14.367 -10.275 1.00 96.81 167 PHE A O 1
ATOM 1303 N N . ARG A 1 168 ? -4.086 -12.799 -11.645 1.00 97.25 168 ARG A N 1
ATOM 1304 C CA . ARG A 1 168 ? -3.375 -13.713 -12.536 1.00 97.25 168 ARG A CA 1
ATOM 1305 C C . ARG A 1 168 ? -1.888 -13.644 -12.234 1.00 97.25 168 ARG A C 1
ATOM 1307 O O . ARG A 1 168 ? -1.345 -12.558 -12.054 1.00 97.25 168 ARG A O 1
ATOM 1314 N N . PHE A 1 169 ? -1.238 -14.796 -12.173 1.00 97.12 169 PHE A N 1
ATOM 1315 C CA . PHE A 1 169 ? 0.210 -14.857 -12.048 1.00 97.12 169 PHE A CA 1
ATOM 1316 C C . PHE A 1 169 ? 0.837 -14.909 -13.440 1.00 97.12 169 PHE A C 1
ATOM 1318 O O . PHE A 1 169 ? 0.445 -15.730 -14.268 1.00 97.12 169 PHE A O 1
ATOM 1325 N N . GLU A 1 170 ? 1.782 -14.013 -13.702 1.00 95.88 170 GLU A N 1
ATOM 1326 C CA . GLU A 1 170 ? 2.520 -13.929 -14.959 1.00 95.88 170 GLU A CA 1
ATOM 1327 C C . GLU A 1 170 ? 4.009 -14.081 -14.662 1.00 95.88 170 GLU A C 1
ATOM 1329 O O . GLU A 1 170 ? 4.592 -13.269 -13.939 1.00 95.88 170 GLU A O 1
ATOM 1334 N N . ALA A 1 171 ? 4.619 -15.128 -15.210 1.00 93.25 171 ALA A N 1
ATOM 1335 C CA . ALA A 1 171 ? 6.038 -15.390 -15.055 1.00 93.25 171 ALA A CA 1
ATOM 1336 C C . ALA A 1 171 ? 6.556 -16.323 -16.159 1.00 93.25 171 ALA A C 1
ATOM 1338 O O . ALA A 1 171 ? 5.773 -17.022 -16.809 1.00 93.25 171 ALA A O 1
ATOM 1339 N N . ASP A 1 172 ? 7.876 -16.355 -16.348 1.00 86.38 172 ASP A N 1
ATOM 1340 C CA . ASP A 1 172 ? 8.517 -17.350 -17.210 1.00 86.38 172 ASP A CA 1
ATOM 1341 C C . ASP A 1 172 ? 8.292 -18.782 -16.674 1.00 86.38 172 ASP A C 1
ATOM 1343 O O . ASP A 1 172 ? 8.114 -18.980 -15.465 1.00 86.38 172 ASP A O 1
ATOM 1347 N N . PRO A 1 173 ? 8.329 -19.812 -17.542 1.00 83.19 173 PRO A N 1
ATOM 1348 C CA . PRO A 1 173 ? 8.189 -21.199 -17.112 1.00 83.19 173 PRO A CA 1
ATOM 1349 C C . PRO A 1 173 ? 9.183 -21.580 -16.005 1.00 83.19 173 PRO A C 1
ATOM 1351 O O . PRO A 1 173 ? 10.389 -21.380 -16.137 1.00 83.19 173 PRO A O 1
ATOM 1354 N N . GLY A 1 174 ? 8.672 -22.179 -14.927 1.00 79.88 174 GLY A N 1
ATOM 1355 C CA . GLY A 1 174 ? 9.470 -22.613 -13.775 1.00 79.88 174 GLY A CA 1
ATOM 1356 C C . GLY A 1 174 ? 9.657 -21.552 -12.688 1.00 79.88 174 GLY A C 1
ATOM 1357 O O . GLY A 1 174 ? 10.245 -21.856 -11.650 1.00 79.88 174 GLY A O 1
ATOM 1358 N N . LEU A 1 175 ? 9.144 -20.335 -12.888 1.00 85.19 175 LEU A N 1
ATOM 1359 C CA . LEU A 1 175 ? 9.058 -19.334 -11.831 1.00 85.19 175 LEU A CA 1
ATOM 1360 C C . LEU A 1 175 ? 7.819 -19.573 -10.982 1.00 85.19 175 LEU A C 1
ATOM 1362 O O . LEU A 1 175 ? 6.739 -19.861 -11.493 1.00 85.19 175 LEU A O 1
ATOM 1366 N N . LEU A 1 176 ? 7.995 -19.453 -9.672 1.00 90.25 176 LEU A N 1
ATOM 1367 C CA . LEU A 1 176 ? 6.984 -19.788 -8.685 1.00 90.25 176 LEU A CA 1
ATOM 1368 C C . LEU A 1 176 ? 6.760 -18.595 -7.765 1.00 90.25 176 LEU A C 1
ATOM 1370 O O . LEU A 1 176 ? 7.692 -17.878 -7.408 1.00 90.25 176 LEU A O 1
ATOM 1374 N N . GLY A 1 177 ? 5.522 -18.440 -7.325 1.00 95.94 177 GLY A N 1
ATOM 1375 C CA . GLY A 1 177 ? 5.186 -17.602 -6.189 1.00 95.94 177 GLY A CA 1
ATOM 1376 C C . GLY A 1 177 ? 4.227 -18.341 -5.272 1.00 95.94 177 GLY A C 1
ATOM 1377 O O . GLY A 1 177 ? 3.677 -19.382 -5.640 1.00 95.94 177 GLY A O 1
ATOM 1378 N N . SER A 1 178 ? 4.037 -17.807 -4.075 1.00 98.00 178 SER A N 1
ATOM 1379 C CA . SER A 1 178 ? 3.149 -18.376 -3.065 1.00 98.00 178 SER A CA 1
ATOM 1380 C C . SER A 1 178 ? 2.565 -17.290 -2.171 1.00 98.00 178 SER A C 1
ATOM 1382 O O . SER A 1 178 ? 3.070 -16.170 -2.123 1.00 98.00 178 SER A O 1
ATOM 1384 N N . VAL A 1 179 ? 1.498 -17.629 -1.462 1.00 98.12 179 VAL A N 1
ATOM 1385 C CA . VAL A 1 179 ? 0.954 -16.844 -0.358 1.00 98.12 179 VAL A CA 1
ATOM 1386 C C . VAL A 1 179 ? 0.997 -17.707 0.895 1.00 98.12 179 VAL A C 1
ATOM 1388 O O . VAL A 1 179 ? 0.484 -18.828 0.904 1.00 98.12 179 VAL A O 1
ATOM 1391 N N . SER A 1 180 ? 1.611 -17.195 1.954 1.00 97.00 180 SER A N 1
ATOM 1392 C CA . SER A 1 180 ? 1.688 -17.856 3.258 1.00 97.00 180 SER A CA 1
ATOM 1393 C C . SER A 1 180 ? 1.778 -16.809 4.357 1.00 97.00 180 SER A C 1
ATOM 1395 O O . SER A 1 180 ? 2.456 -15.800 4.178 1.00 97.00 180 SER A O 1
ATOM 1397 N N . ASP A 1 181 ? 1.126 -17.059 5.492 1.00 93.94 181 ASP A N 1
ATOM 1398 C CA . ASP A 1 181 ? 1.200 -16.198 6.681 1.00 93.94 181 ASP A CA 1
ATOM 1399 C C . ASP A 1 181 ? 0.884 -14.716 6.399 1.00 93.94 181 ASP A C 1
ATOM 1401 O O . ASP A 1 181 ? 1.528 -13.816 6.935 1.00 93.94 181 ASP A O 1
ATOM 1405 N N . GLY A 1 182 ? -0.099 -14.444 5.530 1.00 93.44 182 GLY A N 1
ATOM 1406 C CA . GLY A 1 182 ? -0.474 -13.072 5.170 1.00 93.44 182 GLY A CA 1
ATOM 1407 C C . GLY A 1 182 ? 0.464 -12.402 4.164 1.00 93.44 182 GLY A C 1
ATOM 1408 O O . GLY A 1 182 ? 0.316 -11.222 3.899 1.00 93.44 182 GLY A O 1
ATOM 1409 N N . THR A 1 183 ? 1.460 -13.107 3.624 1.00 97.25 183 THR A N 1
ATOM 1410 C CA . THR A 1 183 ? 2.476 -12.518 2.744 1.00 97.25 183 THR A CA 1
ATOM 1411 C C . THR A 1 183 ? 2.474 -13.195 1.382 1.00 97.25 183 THR A C 1
ATOM 1413 O O . THR A 1 183 ? 2.621 -14.415 1.277 1.00 97.25 183 THR A O 1
ATOM 1416 N N . LEU A 1 184 ? 2.380 -12.390 0.327 1.00 98.31 184 LEU A N 1
ATOM 1417 C CA . LEU A 1 184 ? 2.701 -12.802 -1.033 1.00 98.31 184 LEU A CA 1
ATOM 1418 C C . LEU A 1 184 ? 4.221 -12.837 -1.215 1.00 98.31 184 LEU A C 1
ATOM 1420 O O . LEU A 1 184 ? 4.917 -11.857 -0.948 1.00 98.31 184 LEU A O 1
ATOM 1424 N N . ARG A 1 185 ? 4.724 -13.949 -1.742 1.00 98.19 185 ARG A N 1
ATOM 1425 C CA . ARG A 1 185 ? 6.133 -14.183 -2.050 1.00 98.19 185 ARG A CA 1
ATOM 1426 C C . ARG A 1 185 ? 6.305 -14.507 -3.532 1.00 98.19 185 ARG A C 1
ATOM 1428 O O . ARG A 1 185 ? 5.685 -15.441 -4.036 1.00 98.19 185 ARG A O 1
ATOM 1435 N N . LEU A 1 186 ? 7.165 -13.752 -4.212 1.00 97.25 186 LEU A N 1
ATOM 1436 C CA . LEU A 1 186 ? 7.604 -14.005 -5.589 1.00 97.25 186 LEU A CA 1
ATOM 1437 C C . LEU A 1 186 ? 9.066 -14.466 -5.560 1.00 97.25 186 LEU A C 1
ATOM 1439 O O . LEU A 1 186 ? 9.944 -13.690 -5.168 1.00 97.25 186 LEU A O 1
ATOM 1443 N N . ASN A 1 187 ? 9.328 -15.722 -5.924 1.00 94.50 187 ASN A N 1
ATOM 1444 C CA . ASN A 1 187 ? 10.590 -16.386 -5.595 1.00 94.50 187 ASN A CA 1
ATOM 1445 C C . ASN A 1 187 ? 11.770 -15.839 -6.408 1.00 94.50 187 ASN A C 1
ATOM 1447 O O . ASN A 1 187 ? 11.698 -15.672 -7.623 1.00 94.50 187 ASN A O 1
ATOM 1451 N N . GLY A 1 188 ? 12.900 -15.606 -5.753 1.00 92.44 188 GLY A N 1
ATOM 1452 C CA . GLY A 1 188 ? 14.151 -15.223 -6.388 1.00 92.44 188 GLY A CA 1
ATOM 1453 C C . GLY A 1 188 ? 15.018 -16.406 -6.818 1.00 92.44 188 GLY A C 1
ATOM 1454 O O . GLY A 1 188 ? 14.617 -17.565 -6.764 1.00 92.44 188 GLY A O 1
ATOM 1455 N N . ASN A 1 189 ? 16.253 -16.096 -7.225 1.00 86.75 189 ASN A N 1
ATOM 1456 C CA . ASN A 1 189 ? 17.306 -17.055 -7.604 1.00 86.75 189 ASN A CA 1
ATOM 1457 C C . ASN A 1 189 ? 16.846 -18.194 -8.521 1.00 86.75 189 ASN A C 1
ATOM 1459 O O . ASN A 1 189 ? 17.005 -19.373 -8.202 1.00 86.75 189 ASN A O 1
ATOM 1463 N N . HIS A 1 190 ? 16.319 -17.834 -9.678 1.00 83.12 190 HIS A N 1
ATOM 1464 C CA . HIS A 1 190 ? 15.845 -18.792 -10.663 1.00 83.12 190 HIS A CA 1
ATOM 1465 C C . HIS A 1 190 ? 16.695 -18.764 -11.937 1.00 83.12 190 HIS A C 1
ATOM 1467 O O . HIS A 1 190 ? 17.522 -17.875 -12.159 1.00 83.12 190 HIS A O 1
ATOM 1473 N N . ALA A 1 191 ? 16.488 -19.765 -12.792 1.00 76.50 191 ALA A N 1
ATOM 1474 C CA . ALA A 1 191 ? 16.990 -19.732 -14.159 1.00 76.50 191 ALA A CA 1
ATOM 1475 C C . ALA A 1 191 ? 16.153 -18.754 -15.007 1.00 76.50 191 ALA A C 1
ATOM 1477 O O . ALA A 1 191 ? 14.966 -18.569 -14.748 1.00 76.50 191 ALA A O 1
ATOM 1478 N N . GLY A 1 192 ? 16.769 -18.132 -16.014 1.00 72.81 192 GLY A N 1
ATOM 1479 C CA . GLY A 1 192 ? 16.109 -17.158 -16.893 1.00 72.81 192 GLY A CA 1
ATOM 1480 C C . GLY A 1 192 ? 16.126 -15.718 -16.370 1.00 72.81 192 GLY A C 1
ATOM 1481 O O . GLY A 1 192 ? 16.464 -15.464 -15.215 1.00 72.81 192 GLY A O 1
ATOM 1482 N N . ASP A 1 193 ? 15.777 -14.778 -17.247 1.00 68.56 193 ASP A N 1
ATOM 1483 C CA . ASP A 1 193 ? 15.784 -13.331 -16.977 1.00 68.56 193 ASP A CA 1
ATOM 1484 C C . ASP A 1 193 ? 14.364 -12.772 -16.725 1.00 68.56 193 ASP A C 1
ATOM 1486 O O . ASP A 1 193 ? 14.149 -11.559 -16.758 1.00 68.56 193 ASP A O 1
ATOM 1490 N N . GLY A 1 194 ? 13.395 -13.665 -16.490 1.00 80.12 194 GLY A N 1
ATOM 1491 C CA . GLY A 1 194 ? 11.970 -13.357 -16.405 1.00 80.12 194 GLY A CA 1
ATOM 1492 C C . GLY A 1 194 ? 11.557 -12.541 -15.187 1.00 80.12 194 GLY A C 1
ATOM 1493 O O . GLY A 1 194 ? 11.937 -12.833 -14.052 1.00 80.12 194 GLY A O 1
ATOM 1494 N N . ASP A 1 195 ? 10.712 -11.543 -15.435 1.00 92.56 195 ASP A N 1
ATOM 1495 C CA . ASP A 1 195 ? 9.950 -10.860 -14.394 1.00 92.56 195 ASP A CA 1
ATOM 1496 C C . ASP A 1 195 ? 8.843 -11.778 -13.854 1.00 92.56 195 ASP A C 1
ATOM 1498 O O . ASP A 1 195 ? 8.280 -12.592 -14.585 1.00 92.56 195 ASP A O 1
ATOM 1502 N N . GLN A 1 196 ? 8.487 -11.594 -12.585 1.00 95.75 196 GLN A N 1
ATOM 1503 C CA . GLN A 1 196 ? 7.318 -12.218 -11.965 1.00 95.75 196 GLN A CA 1
ATOM 1504 C C . GLN A 1 196 ? 6.324 -11.146 -11.567 1.00 95.75 196 GLN A C 1
ATOM 1506 O O . GLN A 1 196 ? 6.714 -10.134 -10.975 1.00 95.75 196 GLN A O 1
ATOM 1511 N N . ARG A 1 197 ? 5.048 -11.374 -11.877 1.00 97.06 197 ARG A N 1
ATOM 1512 C CA . ARG A 1 197 ? 3.985 -10.401 -11.642 1.00 97.06 197 ARG A CA 1
ATOM 1513 C C . ARG A 1 197 ? 2.740 -11.081 -11.112 1.00 97.06 197 ARG A C 1
ATOM 1515 O O . ARG A 1 197 ? 2.276 -12.068 -11.678 1.00 97.06 197 ARG A O 1
ATOM 1522 N N . LEU A 1 198 ? 2.162 -10.511 -10.062 1.00 98.19 198 LEU A N 1
ATOM 1523 C CA . LEU A 1 198 ? 0.789 -10.810 -9.675 1.00 98.19 198 LEU A CA 1
ATOM 1524 C C . LEU A 1 198 ? -0.106 -9.670 -10.169 1.00 98.19 198 LEU A C 1
ATOM 1526 O O . LEU A 1 198 ? -0.060 -8.562 -9.637 1.00 98.19 198 LEU A O 1
ATOM 1530 N N . ARG A 1 199 ? -0.871 -9.932 -11.230 1.00 98.19 199 ARG A N 1
ATOM 1531 C CA . ARG A 1 199 ? -1.619 -8.942 -12.012 1.00 98.19 199 ARG A CA 1
ATOM 1532 C C . ARG A 1 199 ? -3.091 -8.895 -11.620 1.00 98.19 199 ARG A C 1
ATOM 1534 O O . ARG A 1 199 ? -3.753 -9.930 -11.571 1.00 98.19 199 ARG A O 1
ATOM 1541 N N . LEU A 1 200 ? -3.614 -7.686 -11.438 1.00 97.50 200 LEU A N 1
ATOM 1542 C CA . LEU A 1 200 ? -5.031 -7.387 -11.249 1.00 97.50 200 LEU A CA 1
ATOM 1543 C C . LEU A 1 200 ? -5.545 -6.554 -12.422 1.00 97.50 200 LEU A C 1
ATOM 1545 O O . LEU A 1 200 ? -5.070 -5.444 -12.660 1.00 97.50 200 LEU A O 1
ATOM 1549 N N . ASP A 1 201 ? -6.542 -7.071 -13.134 1.00 97.56 201 ASP A N 1
ATOM 1550 C CA . ASP A 1 201 ? -7.167 -6.356 -14.244 1.00 97.56 201 ASP A CA 1
ATOM 1551 C C . ASP A 1 201 ? -8.307 -5.448 -13.748 1.00 97.56 201 ASP A C 1
ATOM 1553 O O . ASP A 1 201 ? -9.122 -5.828 -12.904 1.00 97.56 201 ASP A O 1
ATOM 1557 N N . ALA A 1 202 ? -8.441 -4.261 -14.340 1.00 95.94 202 ALA A N 1
ATOM 1558 C CA . ALA A 1 202 ? -9.530 -3.330 -14.049 1.00 95.94 202 ALA A CA 1
ATOM 1559 C C . ALA A 1 202 ? -10.904 -3.980 -14.256 1.00 95.94 202 ALA A C 1
ATOM 1561 O O . ALA A 1 202 ? -11.835 -3.723 -13.489 1.00 95.94 202 ALA A O 1
ATOM 1562 N N . LYS A 1 203 ? -11.013 -4.876 -15.244 1.00 94.06 203 LYS A N 1
ATOM 1563 C CA . LYS A 1 203 ? -12.240 -5.612 -15.554 1.00 94.06 203 LYS A CA 1
ATOM 1564 C C . LYS A 1 203 ? -12.615 -6.601 -14.462 1.00 94.06 203 LYS A C 1
ATOM 1566 O O . LYS A 1 203 ? -13.785 -6.656 -14.092 1.00 94.06 203 LYS A O 1
ATOM 1571 N N . SER A 1 204 ? -11.645 -7.343 -13.922 1.00 90.50 204 SER A N 1
ATOM 1572 C CA . SER A 1 204 ? -11.918 -8.268 -12.819 1.00 90.50 204 SER A CA 1
ATOM 1573 C C . SER A 1 204 ? -12.259 -7.515 -11.539 1.00 90.50 204 SER A C 1
ATOM 1575 O O . SER A 1 204 ? -13.029 -8.027 -10.730 1.00 90.50 204 SER A O 1
ATOM 1577 N N . LEU A 1 205 ? -11.742 -6.294 -11.356 1.00 89.31 205 LEU A N 1
ATOM 1578 C CA . LEU A 1 205 ? -12.031 -5.497 -10.172 1.00 89.31 205 LEU A CA 1
ATOM 1579 C C . LEU A 1 205 ? -13.363 -4.734 -10.249 1.00 89.31 205 LEU A C 1
ATOM 1581 O O . LEU A 1 205 ? -14.182 -4.814 -9.335 1.00 89.31 205 LEU A O 1
ATOM 1585 N N . THR A 1 206 ? -13.564 -3.986 -11.330 1.00 89.44 206 THR A N 1
ATOM 1586 C CA . THR A 1 206 ? -14.608 -2.954 -11.460 1.00 89.44 206 THR A CA 1
ATOM 1587 C C . THR A 1 206 ? -15.689 -3.297 -12.484 1.00 89.44 206 THR A C 1
ATOM 1589 O O . THR A 1 206 ? -16.665 -2.559 -12.614 1.00 89.44 206 THR A O 1
ATOM 1592 N N . GLY A 1 207 ? -15.497 -4.364 -13.265 1.00 90.94 207 GLY A N 1
ATOM 1593 C CA . GLY A 1 207 ? -16.315 -4.674 -14.439 1.00 90.94 207 GLY A CA 1
ATOM 1594 C C . GLY A 1 207 ? -16.049 -3.775 -15.654 1.00 90.94 207 GLY A C 1
ATOM 1595 O O . GLY A 1 207 ? -16.653 -3.993 -16.702 1.00 90.94 207 GLY A O 1
ATOM 1596 N N . LYS A 1 208 ? -15.157 -2.779 -15.549 1.00 93.62 208 LYS A N 1
ATOM 1597 C CA . LYS 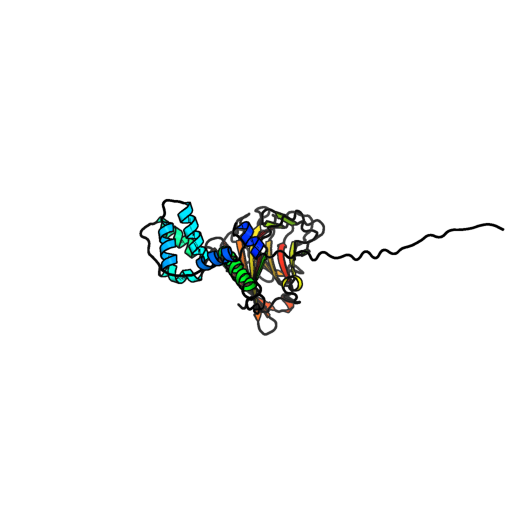A 1 208 ? -14.806 -1.847 -16.632 1.00 93.62 208 LYS A CA 1
ATOM 1598 C C . LYS A 1 208 ? -13.473 -2.214 -17.274 1.00 93.62 208 LYS A C 1
ATOM 1600 O O . LYS A 1 208 ? -12.580 -2.732 -16.619 1.00 93.62 208 LYS A O 1
ATOM 1605 N N . GLU A 1 209 ? -13.308 -1.867 -18.546 1.00 96.38 209 GLU A N 1
ATOM 1606 C CA . GLU A 1 209 ? -12.075 -2.127 -19.307 1.00 96.38 209 GLU A CA 1
ATOM 1607 C C . GLU A 1 209 ? -10.869 -1.294 -18.834 1.00 96.38 209 GLU A C 1
ATOM 1609 O O . GLU A 1 209 ? -9.749 -1.535 -19.266 1.00 96.38 209 GLU A O 1
ATOM 1614 N N . SER A 1 210 ? -11.059 -0.281 -17.986 1.00 96.25 210 SER A N 1
ATOM 1615 C CA . SER A 1 210 ? -9.971 0.546 -17.452 1.00 96.25 210 SER A CA 1
ATOM 1616 C C . SER A 1 210 ? -10.317 1.095 -16.072 1.00 96.25 210 SER A C 1
ATOM 1618 O O . SER A 1 210 ? -11.493 1.268 -15.736 1.00 96.25 210 SER A O 1
ATOM 1620 N N . PHE A 1 211 ? -9.281 1.371 -15.284 1.00 95.94 211 PHE A N 1
ATOM 1621 C CA . PHE A 1 211 ? -9.373 2.134 -14.045 1.00 95.94 211 PHE A CA 1
ATOM 1622 C C . PHE A 1 211 ? -9.842 3.577 -14.324 1.00 95.94 211 PHE A C 1
ATOM 1624 O O . PHE A 1 211 ? -9.725 4.052 -15.459 1.00 95.94 211 PHE A O 1
ATOM 1631 N N . PRO A 1 212 ? -10.414 4.273 -13.321 1.00 94.75 212 PRO A N 1
ATOM 1632 C CA . PRO A 1 212 ? -10.774 5.683 -13.450 1.00 94.75 212 PRO A CA 1
ATOM 1633 C C . PRO A 1 212 ? -9.546 6.564 -13.724 1.00 94.75 212 PRO A C 1
ATOM 1635 O O . PRO A 1 212 ? -8.405 6.148 -13.542 1.00 94.75 212 PRO A O 1
ATOM 1638 N N . ASP A 1 213 ? -9.794 7.808 -14.133 1.00 95.12 213 ASP A N 1
ATOM 1639 C CA . ASP A 1 213 ? -8.729 8.763 -14.464 1.00 95.12 213 ASP A CA 1
ATOM 1640 C C . ASP A 1 213 ? -7.861 9.142 -13.264 1.00 95.12 213 ASP A C 1
ATOM 1642 O O . ASP A 1 213 ? -6.689 9.463 -13.448 1.00 95.12 213 ASP A O 1
ATOM 1646 N N . THR A 1 214 ? -8.409 9.065 -12.052 1.00 94.69 214 THR A N 1
ATOM 1647 C CA . THR A 1 214 ? -7.641 9.211 -10.820 1.00 94.69 214 THR A CA 1
ATOM 1648 C C . THR A 1 214 ? -7.920 8.050 -9.884 1.00 94.69 214 THR A C 1
ATOM 1650 O O . THR A 1 214 ? -9.077 7.699 -9.660 1.00 94.69 214 THR A O 1
ATOM 1653 N N . PHE A 1 215 ? -6.858 7.475 -9.330 1.00 95.50 215 PHE A N 1
ATOM 1654 C CA . PHE A 1 215 ? -6.918 6.473 -8.270 1.00 95.50 215 PHE A CA 1
ATOM 1655 C C . PHE A 1 215 ? -5.561 6.368 -7.572 1.00 95.50 215 PHE A C 1
ATOM 1657 O O . PHE A 1 215 ? -4.574 7.001 -7.964 1.00 95.50 215 PHE A O 1
ATOM 1664 N N . ARG A 1 216 ? -5.504 5.564 -6.514 1.00 95.56 216 ARG A N 1
ATOM 1665 C CA . ARG A 1 216 ? -4.278 5.297 -5.766 1.00 95.56 216 ARG A CA 1
ATOM 1666 C C . ARG A 1 216 ? -4.123 3.812 -5.488 1.00 95.56 216 ARG A C 1
ATOM 1668 O O . ARG A 1 216 ? -5.097 3.117 -5.210 1.00 95.56 216 ARG A O 1
ATOM 1675 N N . ILE A 1 217 ? -2.879 3.358 -5.532 1.00 97.06 217 ILE A N 1
ATOM 1676 C CA . ILE A 1 217 ? -2.469 2.026 -5.102 1.00 97.06 217 ILE A CA 1
ATOM 1677 C C . ILE A 1 217 ? -1.625 2.193 -3.844 1.00 97.06 217 ILE A C 1
ATOM 1679 O O . ILE A 1 217 ? -0.699 3.000 -3.839 1.00 97.06 217 ILE A O 1
ATOM 1683 N N . GLU A 1 218 ? -1.921 1.442 -2.794 1.00 96.25 218 GLU A N 1
ATOM 1684 C CA . GLU A 1 218 ? -1.077 1.331 -1.607 1.00 96.25 218 GLU A CA 1
ATOM 1685 C C . GLU A 1 218 ? -0.715 -0.135 -1.389 1.00 96.25 218 GLU A C 1
ATOM 1687 O O . GLU A 1 218 ? -1.546 -1.015 -1.579 1.00 96.25 218 GLU A O 1
ATOM 1692 N N . VAL A 1 219 ? 0.538 -0.409 -1.041 1.00 97.12 219 VAL A N 1
ATOM 1693 C CA . VAL A 1 219 ? 1.017 -1.770 -0.785 1.00 97.12 219 VAL A CA 1
ATOM 1694 C C . VAL A 1 219 ? 2.210 -1.728 0.157 1.00 97.12 219 VAL A C 1
ATOM 1696 O O . VAL A 1 219 ? 3.021 -0.799 0.112 1.00 97.12 219 VAL A O 1
ATOM 1699 N N . LYS A 1 220 ? 2.345 -2.747 1.001 1.00 96.44 220 LYS A N 1
ATOM 1700 C CA . LYS A 1 220 ? 3.582 -3.010 1.728 1.00 96.44 220 LYS A CA 1
ATOM 1701 C C . LYS A 1 220 ? 4.435 -3.952 0.898 1.00 96.44 220 LYS A C 1
ATOM 1703 O O . LYS A 1 220 ? 3.997 -5.048 0.574 1.00 96.44 220 LYS A O 1
ATOM 1708 N N . LEU A 1 221 ? 5.651 -3.551 0.549 1.00 98.00 221 LEU A N 1
ATOM 1709 C CA . LEU A 1 221 ? 6.557 -4.399 -0.221 1.00 98.00 221 LEU A CA 1
ATOM 1710 C C . LEU A 1 221 ? 8.005 -4.292 0.234 1.00 98.00 221 LEU A C 1
ATOM 1712 O O . LEU A 1 221 ? 8.459 -3.266 0.735 1.00 98.00 221 LEU A O 1
ATOM 1716 N N . GLY A 1 222 ? 8.751 -5.363 0.032 1.00 97.25 222 GLY A N 1
ATOM 1717 C CA . GLY A 1 222 ? 10.167 -5.442 0.342 1.00 97.25 222 GLY A CA 1
ATOM 1718 C C . GLY A 1 222 ? 10.772 -6.684 -0.285 1.00 97.25 222 GLY A C 1
ATOM 1719 O O . GLY A 1 222 ? 10.172 -7.322 -1.145 1.00 97.25 222 GLY A O 1
ATOM 1720 N N . GLY A 1 223 ? 11.968 -7.042 0.150 1.00 96.50 223 GLY A N 1
ATOM 1721 C CA . GLY A 1 223 ? 12.598 -8.267 -0.313 1.00 96.50 223 GLY A CA 1
ATOM 1722 C C . GLY A 1 223 ? 13.688 -8.741 0.626 1.00 96.50 223 GLY A C 1
ATOM 1723 O O . GLY A 1 223 ? 14.105 -8.027 1.544 1.00 96.50 223 GLY A O 1
ATOM 1724 N N . GLU A 1 224 ? 14.128 -9.973 0.426 1.00 95.69 224 GLU A N 1
ATOM 1725 C CA . GLU A 1 224 ? 15.181 -10.580 1.234 1.00 95.69 224 GLU A CA 1
ATOM 1726 C C . GLU A 1 224 ? 16.573 -9.996 0.936 1.00 95.69 224 GLU A C 1
ATOM 1728 O O . GLU A 1 224 ? 16.841 -9.444 -0.131 1.00 95.69 224 GLU A O 1
ATOM 1733 N N . ALA A 1 225 ? 17.506 -10.153 1.881 1.00 90.19 225 ALA A N 1
ATOM 1734 C CA . ALA A 1 225 ? 18.847 -9.563 1.791 1.00 90.19 225 ALA A CA 1
ATOM 1735 C C . ALA A 1 225 ? 19.691 -10.116 0.632 1.00 90.19 225 ALA A C 1
ATOM 1737 O O . ALA A 1 225 ? 20.629 -9.467 0.163 1.00 90.19 225 ALA A O 1
ATOM 1738 N N . LYS A 1 226 ? 19.407 -11.350 0.203 1.00 91.69 226 LYS A N 1
ATOM 1739 C CA . LYS A 1 226 ? 20.221 -12.062 -0.780 1.00 91.69 226 LYS A CA 1
ATOM 1740 C C . LYS A 1 226 ? 20.259 -11.279 -2.094 1.00 91.69 226 LYS A C 1
ATOM 1742 O O . LYS A 1 226 ? 19.225 -10.916 -2.636 1.00 91.69 226 LYS A O 1
ATOM 1747 N N . GLY A 1 227 ? 21.460 -11.029 -2.616 1.00 86.94 227 GLY A N 1
ATOM 1748 C CA . GLY A 1 227 ? 21.649 -10.290 -3.869 1.00 86.94 227 GLY A CA 1
ATOM 1749 C C . GLY A 1 227 ? 21.088 -8.864 -3.840 1.00 86.94 227 GLY A C 1
ATOM 1750 O O . GLY A 1 227 ? 20.538 -8.415 -4.847 1.00 86.94 227 GLY A O 1
ATOM 1751 N N . ALA A 1 228 ? 21.203 -8.161 -2.709 1.00 89.44 228 ALA A N 1
ATOM 1752 C CA . ALA A 1 228 ? 20.898 -6.734 -2.601 1.00 89.44 228 ALA A CA 1
ATOM 1753 C C . ALA A 1 228 ? 21.429 -5.946 -3.817 1.00 89.44 228 ALA A C 1
ATOM 1755 O O . ALA A 1 228 ? 22.562 -6.150 -4.255 1.00 89.44 228 ALA A O 1
ATOM 1756 N N . GLY A 1 229 ? 20.591 -5.086 -4.402 1.00 88.50 229 GLY A N 1
ATOM 1757 C CA . GLY A 1 229 ? 20.933 -4.320 -5.610 1.00 88.50 229 GLY A CA 1
ATOM 1758 C C . GLY A 1 229 ? 20.855 -5.078 -6.943 1.00 88.50 229 GLY A C 1
ATOM 1759 O O . GLY A 1 229 ? 20.904 -4.447 -7.993 1.00 88.50 229 GLY A O 1
ATOM 1760 N N . THR A 1 230 ? 20.693 -6.406 -6.948 1.00 92.31 230 THR A N 1
ATOM 1761 C CA . THR A 1 230 ? 20.632 -7.202 -8.198 1.00 92.31 230 THR A CA 1
ATOM 1762 C C . THR A 1 230 ? 19.211 -7.454 -8.705 1.00 92.31 230 THR A C 1
ATOM 1764 O O . THR A 1 230 ? 19.027 -7.941 -9.820 1.00 92.31 230 THR A O 1
ATOM 1767 N N . T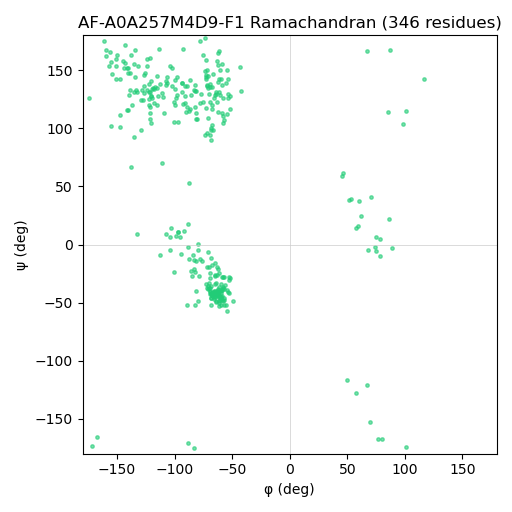YR A 1 231 ? 18.212 -7.092 -7.902 1.00 95.12 231 TYR A N 1
ATOM 1768 C CA . TYR A 1 231 ? 16.795 -7.205 -8.223 1.00 95.12 231 TYR A CA 1
ATOM 1769 C C . TYR A 1 231 ? 16.012 -6.021 -7.656 1.00 95.12 231 TYR A C 1
ATOM 1771 O O . TYR A 1 231 ? 16.553 -5.197 -6.910 1.00 95.12 231 TYR A O 1
ATOM 1779 N N . HIS A 1 232 ? 14.744 -5.947 -8.042 1.00 96.81 232 HIS A N 1
ATOM 1780 C CA . HIS A 1 232 ? 13.820 -4.892 -7.665 1.00 96.81 232 HIS A CA 1
ATOM 1781 C C . HIS A 1 232 ? 12.477 -5.487 -7.272 1.00 96.81 232 HIS A C 1
ATOM 1783 O O . HIS A 1 232 ? 12.081 -6.549 -7.765 1.00 96.81 232 HIS A O 1
ATOM 1789 N N . VAL A 1 233 ? 11.759 -4.734 -6.450 1.00 98.19 233 VAL A N 1
ATOM 1790 C CA . VAL A 1 233 ? 10.341 -4.941 -6.171 1.00 98.19 233 VAL A CA 1
ATOM 1791 C C . VAL A 1 233 ? 9.591 -3.649 -6.455 1.00 98.19 233 VAL A C 1
ATOM 1793 O O . VAL A 1 233 ? 10.152 -2.559 -6.308 1.00 98.19 233 VAL A O 1
ATOM 1796 N N . GLY A 1 234 ? 8.348 -3.754 -6.907 1.00 98.31 234 GLY A N 1
ATOM 1797 C CA . GLY A 1 234 ? 7.593 -2.574 -7.296 1.00 98.31 234 GLY A CA 1
ATOM 1798 C C . GLY A 1 234 ? 6.133 -2.832 -7.607 1.00 98.31 234 GLY A C 1
ATOM 1799 O O . GLY A 1 234 ? 5.614 -3.933 -7.417 1.00 98.31 234 GLY A O 1
ATOM 1800 N N . VAL A 1 235 ? 5.500 -1.771 -8.095 1.00 98.62 235 VAL A N 1
ATOM 1801 C CA . VAL A 1 235 ? 4.121 -1.766 -8.577 1.00 98.62 235 VAL A CA 1
ATOM 1802 C C . VAL A 1 235 ? 4.111 -1.257 -10.010 1.00 98.62 235 VAL A C 1
ATOM 1804 O O . VAL A 1 235 ? 4.707 -0.210 -10.294 1.00 98.62 235 VAL A O 1
ATOM 1807 N N . SER A 1 236 ? 3.397 -1.950 -10.894 1.00 98.56 236 SER A N 1
ATOM 1808 C CA . SER A 1 236 ? 3.107 -1.458 -12.239 1.00 98.56 236 SER A CA 1
ATOM 1809 C C . SER A 1 236 ? 1.679 -0.957 -12.391 1.00 98.56 236 SER A C 1
ATOM 1811 O O . SER A 1 236 ? 0.758 -1.397 -11.702 1.00 98.56 236 SER A O 1
ATOM 1813 N N . ILE A 1 237 ? 1.514 -0.036 -13.336 1.00 98.38 237 ILE A N 1
ATOM 1814 C CA . ILE A 1 237 ? 0.237 0.380 -13.899 1.00 98.38 237 ILE A CA 1
ATOM 1815 C C . ILE A 1 237 ? 0.410 0.512 -15.415 1.00 98.38 237 ILE A C 1
ATOM 1817 O O . ILE A 1 237 ? 1.255 1.271 -15.903 1.00 98.38 237 ILE A O 1
ATOM 1821 N N . GLY A 1 238 ? -0.369 -0.257 -16.175 1.00 98.06 238 GLY A N 1
ATOM 1822 C CA . GLY A 1 238 ? -0.139 -0.384 -17.610 1.00 98.06 238 GLY A CA 1
ATOM 1823 C C . GLY A 1 238 ? 1.281 -0.890 -17.901 1.00 98.06 238 GLY A C 1
ATOM 1824 O O . GLY A 1 238 ? 1.739 -1.888 -17.359 1.00 98.06 238 GLY A O 1
ATOM 1825 N N . ASN A 1 239 ? 2.011 -0.180 -18.754 1.00 98.44 239 ASN A N 1
ATOM 1826 C CA . ASN A 1 239 ? 3.360 -0.543 -19.183 1.00 98.44 239 ASN A CA 1
ATOM 1827 C C . ASN A 1 239 ? 4.481 0.165 -18.397 1.00 98.44 239 ASN A C 1
ATOM 1829 O O . ASN A 1 239 ? 5.645 0.123 -18.803 1.00 98.44 239 ASN A O 1
ATOM 1833 N N . VAL A 1 240 ? 4.161 0.846 -17.294 1.00 98.69 240 VAL A N 1
ATOM 1834 C CA . VAL A 1 240 ? 5.148 1.530 -16.447 1.00 98.69 240 VAL A CA 1
ATOM 1835 C C . VAL A 1 240 ? 5.113 0.940 -15.051 1.00 98.69 240 VAL A C 1
ATOM 1837 O O . VAL A 1 240 ? 4.048 0.775 -14.467 1.00 98.69 240 VAL A O 1
ATOM 1840 N N . ARG A 1 241 ? 6.294 0.676 -14.493 1.00 98.31 241 ARG A N 1
ATOM 1841 C CA . ARG A 1 241 ? 6.462 0.275 -13.096 1.00 98.31 241 ARG A CA 1
ATOM 1842 C C . ARG A 1 241 ? 7.334 1.246 -12.329 1.00 98.31 241 ARG A C 1
ATOM 1844 O O . ARG A 1 241 ? 8.336 1.732 -12.854 1.00 98.31 241 ARG A O 1
ATOM 1851 N N . ALA A 1 242 ? 6.935 1.486 -11.090 1.00 98.75 242 ALA A N 1
ATOM 1852 C CA . ALA A 1 242 ? 7.699 2.178 -10.070 1.00 98.75 242 ALA A CA 1
ATOM 1853 C C . ALA A 1 242 ? 8.313 1.115 -9.155 1.00 98.75 242 ALA A C 1
ATOM 1855 O O . ALA A 1 242 ? 7.590 0.278 -8.613 1.00 98.75 242 ALA A O 1
ATOM 1856 N N . LEU A 1 243 ? 9.636 1.109 -9.018 1.00 98.19 243 LEU A N 1
ATOM 1857 C CA . LEU A 1 243 ? 10.344 0.040 -8.316 1.00 98.19 243 LEU A CA 1
ATOM 1858 C C . LEU A 1 243 ? 11.551 0.557 -7.544 1.00 98.19 243 LEU A C 1
ATOM 1860 O O . LEU A 1 243 ? 12.102 1.611 -7.864 1.00 98.19 243 LEU A O 1
ATOM 1864 N N . PHE A 1 244 ? 11.978 -0.212 -6.548 1.00 98.12 244 PHE A N 1
ATOM 1865 C CA . PHE A 1 244 ? 13.219 0.038 -5.826 1.00 98.12 244 PHE A CA 1
ATOM 1866 C C . PHE A 1 244 ? 13.994 -1.252 -5.558 1.00 98.12 244 PHE A C 1
ATOM 1868 O O . PHE A 1 244 ? 13.450 -2.354 -5.635 1.00 98.12 244 PHE A O 1
ATOM 1875 N N . HIS A 1 245 ? 15.276 -1.105 -5.233 1.00 96.75 245 HIS A N 1
ATOM 1876 C CA . HIS A 1 245 ? 16.148 -2.206 -4.833 1.00 96.75 245 HIS A CA 1
ATOM 1877 C C . HIS A 1 245 ? 16.063 -2.494 -3.324 1.00 96.75 245 HIS A C 1
ATOM 1879 O O . HIS A 1 245 ? 16.488 -1.648 -2.530 1.00 96.75 245 HIS A O 1
ATOM 1885 N N . PRO A 1 246 ? 15.603 -3.682 -2.890 1.00 95.69 246 PRO A N 1
ATOM 1886 C CA . PRO A 1 246 ? 15.700 -4.080 -1.489 1.00 95.69 246 PRO A CA 1
ATOM 1887 C C . PRO A 1 246 ? 17.156 -4.149 -1.021 1.00 95.69 246 PRO A C 1
ATOM 1889 O O . PRO A 1 246 ? 18.041 -4.587 -1.763 1.00 95.69 246 PRO A O 1
ATOM 1892 N N . ALA A 1 247 ? 17.393 -3.730 0.223 1.00 94.50 247 ALA A N 1
ATOM 1893 C CA . ALA A 1 247 ? 18.686 -3.751 0.909 1.00 94.50 247 ALA A CA 1
ATOM 1894 C C . ALA A 1 247 ? 19.828 -2.985 0.213 1.00 94.50 247 ALA A C 1
ATOM 1896 O O . ALA A 1 247 ? 20.992 -3.160 0.569 1.00 94.50 247 ALA A O 1
ATOM 1897 N N . TYR A 1 248 ? 19.521 -2.137 -0.770 1.00 94.69 248 TYR A N 1
ATOM 1898 C CA . TYR A 1 248 ? 20.523 -1.325 -1.450 1.00 94.69 248 TYR A CA 1
ATOM 1899 C C . TYR A 1 248 ? 20.859 -0.074 -0.636 1.00 94.69 248 TYR A C 1
ATOM 1901 O O . TYR A 1 248 ? 19.961 0.636 -0.182 1.00 94.69 248 TYR A O 1
ATOM 1909 N N . GLN A 1 249 ? 22.152 0.201 -0.464 1.00 95.25 249 GLN A N 1
ATOM 1910 C CA . GLN A 1 249 ? 22.628 1.342 0.314 1.00 95.25 249 GLN A CA 1
ATOM 1911 C C . GLN A 1 249 ? 22.199 2.670 -0.331 1.00 95.25 249 GLN A C 1
ATOM 1913 O O . GLN A 1 249 ? 22.397 2.890 -1.523 1.00 95.25 249 GLN A O 1
ATOM 1918 N N . GLY A 1 250 ? 21.608 3.557 0.467 1.00 94.56 250 GLY A N 1
ATOM 1919 C CA . GLY A 1 250 ? 20.967 4.803 0.043 1.00 94.56 250 GLY A CA 1
ATOM 1920 C C . GLY A 1 250 ? 19.605 4.614 -0.632 1.00 94.56 250 GLY A C 1
ATOM 1921 O O . GLY A 1 250 ? 18.931 5.604 -0.926 1.00 94.56 250 GLY A O 1
ATOM 1922 N N . GLY A 1 251 ? 19.195 3.365 -0.871 1.00 95.38 251 GLY A N 1
ATOM 1923 C CA . GLY A 1 251 ? 18.079 3.028 -1.741 1.00 95.38 251 GLY A CA 1
ATOM 1924 C C . GLY A 1 251 ? 18.371 3.352 -3.208 1.00 95.38 251 GLY A C 1
ATOM 1925 O O . GLY A 1 251 ? 19.338 4.027 -3.560 1.00 95.38 251 GLY A O 1
ATOM 1926 N N . GLY A 1 252 ? 17.537 2.825 -4.092 1.00 97.12 252 GLY A N 1
ATOM 1927 C CA . GLY A 1 252 ? 17.649 3.074 -5.522 1.00 97.12 252 GLY A CA 1
ATOM 1928 C C . GLY A 1 252 ? 16.293 2.871 -6.155 1.00 97.12 252 GLY A C 1
ATOM 1929 O O . GLY A 1 252 ? 15.871 1.727 -6.316 1.00 97.12 252 GLY A O 1
ATOM 1930 N N . PHE A 1 253 ? 15.613 3.974 -6.448 1.00 98.44 253 PHE A N 1
ATOM 1931 C CA . PHE A 1 253 ? 14.280 3.991 -7.032 1.00 98.44 253 PHE A CA 1
ATOM 1932 C C . PHE A 1 253 ? 14.341 4.421 -8.496 1.00 98.44 253 PHE A C 1
ATOM 1934 O O . PHE A 1 253 ? 15.129 5.297 -8.844 1.00 98.44 253 PHE A O 1
ATOM 1941 N N . ARG A 1 254 ? 13.490 3.846 -9.350 1.00 98.44 254 ARG A N 1
ATOM 1942 C CA . ARG A 1 254 ? 13.266 4.366 -10.705 1.00 98.44 254 ARG A CA 1
ATOM 1943 C C . ARG A 1 254 ? 11.909 3.966 -11.271 1.00 98.44 254 ARG A C 1
ATOM 1945 O O . ARG A 1 254 ? 11.281 3.006 -10.818 1.00 98.44 254 ARG A O 1
ATOM 1952 N N . PHE A 1 255 ? 11.528 4.642 -12.351 1.00 98.69 255 PHE A N 1
ATOM 1953 C CA . PHE A 1 255 ? 10.495 4.185 -13.271 1.00 98.69 255 PHE A CA 1
ATOM 1954 C C . PHE A 1 255 ? 11.107 3.407 -14.441 1.00 98.69 255 PHE A C 1
ATOM 1956 O O . PHE A 1 255 ? 12.126 3.795 -15.019 1.00 98.69 255 PHE A O 1
ATOM 1963 N N . GLN A 1 256 ? 10.463 2.311 -14.828 1.00 98.12 256 GLN A N 1
ATOM 1964 C CA . GLN A 1 256 ? 10.917 1.430 -15.905 1.00 98.12 256 GLN A CA 1
ATOM 1965 C C . GLN A 1 256 ? 9.726 0.957 -16.740 1.00 98.12 256 GLN A C 1
ATOM 1967 O O . GLN A 1 256 ? 8.615 0.829 -16.227 1.00 98.12 256 GLN A O 1
ATOM 1972 N N . ARG A 1 257 ? 9.954 0.657 -18.021 1.00 97.94 257 ARG A N 1
ATOM 1973 C CA . ARG A 1 257 ? 8.964 -0.045 -18.841 1.00 97.94 257 ARG A CA 1
ATOM 1974 C C . ARG A 1 257 ? 8.849 -1.517 -18.451 1.00 97.94 257 ARG A C 1
ATOM 1976 O O . ARG A 1 257 ? 9.838 -2.165 -18.085 1.00 97.94 257 ARG A O 1
ATOM 1983 N N . VAL A 1 258 ? 7.635 -2.037 -18.556 1.00 96.81 258 VAL A N 1
ATOM 1984 C CA . VAL A 1 258 ? 7.299 -3.435 -18.263 1.00 96.81 258 VAL A CA 1
ATOM 1985 C C . VAL A 1 258 ? 7.647 -4.339 -19.453 1.00 96.81 258 VAL A C 1
ATOM 1987 O O . VAL A 1 258 ? 8.192 -5.422 -19.257 1.00 96.81 258 VAL A O 1
ATOM 1990 N N . ASP A 1 259 ? 7.395 -3.878 -20.679 1.00 95.62 259 ASP A N 1
ATOM 1991 C CA . ASP A 1 259 ? 7.565 -4.652 -21.917 1.00 95.62 259 ASP A CA 1
ATOM 1992 C C . ASP A 1 259 ? 9.018 -4.968 -22.302 1.00 95.62 259 ASP A C 1
ATOM 1994 O O . ASP A 1 259 ? 9.307 -6.062 -22.775 1.00 95.62 259 ASP A O 1
ATOM 1998 N N . ASN A 1 260 ? 9.934 -4.017 -22.127 1.00 95.06 260 ASN A N 1
ATOM 1999 C CA . ASN A 1 260 ? 11.312 -4.124 -22.616 1.00 95.06 260 ASN A CA 1
ATOM 2000 C C . ASN A 1 260 ? 12.365 -3.737 -21.577 1.00 95.06 260 ASN A C 1
ATOM 2002 O O . ASN A 1 260 ? 13.535 -3.575 -21.917 1.00 95.06 260 ASN A O 1
ATOM 2006 N N . GLN A 1 261 ? 11.950 -3.537 -20.324 1.00 94.50 261 GLN A N 1
ATOM 2007 C CA . GLN A 1 261 ? 12.837 -3.180 -19.217 1.00 94.50 261 GLN A CA 1
ATOM 2008 C C . GLN A 1 261 ? 13.623 -1.868 -19.434 1.00 94.50 261 GLN A C 1
ATOM 2010 O O . GLN A 1 261 ? 14.574 -1.581 -18.704 1.00 94.50 261 GLN A O 1
ATOM 2015 N N . LYS A 1 262 ? 13.237 -1.019 -20.395 1.00 96.62 262 LYS A N 1
ATOM 2016 C CA . LYS A 1 262 ? 13.900 0.269 -20.608 1.00 96.62 262 LYS A CA 1
ATOM 2017 C C . LYS A 1 262 ? 13.661 1.179 -19.407 1.00 96.62 262 LYS A C 1
ATOM 2019 O O . LYS A 1 262 ? 12.516 1.423 -19.022 1.00 96.62 262 LYS A O 1
ATOM 2024 N N . GLN A 1 263 ? 14.742 1.700 -18.838 1.00 97.31 263 GLN A N 1
ATOM 2025 C CA . GLN A 1 263 ? 14.674 2.710 -17.786 1.00 97.31 263 GLN A CA 1
ATOM 2026 C C . GLN A 1 263 ? 14.049 3.992 -18.349 1.00 97.31 263 GLN A C 1
ATOM 2028 O O . GLN A 1 263 ? 14.405 4.445 -19.439 1.00 97.31 263 GLN A O 1
ATOM 2033 N N . LEU A 1 264 ? 13.070 4.534 -17.629 1.00 98.12 264 LEU A N 1
ATOM 2034 C CA . LEU A 1 264 ? 12.404 5.794 -17.970 1.00 98.12 264 LEU A CA 1
ATOM 2035 C C . LEU A 1 264 ? 12.949 6.956 -17.140 1.00 98.12 264 LEU A C 1
ATOM 2037 O O . LEU A 1 264 ? 12.873 8.107 -17.564 1.00 98.12 264 LEU A O 1
ATOM 2041 N N . THR A 1 265 ? 13.508 6.642 -15.976 1.00 98.00 265 THR A N 1
ATOM 2042 C CA . THR A 1 265 ? 14.285 7.552 -15.143 1.00 98.00 265 THR A CA 1
ATOM 2043 C C . THR A 1 265 ? 15.578 6.866 -14.733 1.00 98.00 265 THR A C 1
ATOM 2045 O O . THR A 1 265 ? 15.631 5.638 -14.631 1.00 98.00 265 THR A O 1
ATOM 2048 N N . GLU A 1 266 ? 16.601 7.671 -14.465 1.00 97.00 266 GLU A N 1
ATOM 2049 C CA . GLU A 1 266 ? 17.789 7.215 -13.748 1.00 97.00 266 GLU A CA 1
ATOM 2050 C C . GLU A 1 266 ? 17.416 6.749 -12.331 1.00 97.00 266 GLU A C 1
ATOM 2052 O O . GLU A 1 266 ? 16.329 7.052 -11.827 1.00 97.00 266 GLU A O 1
ATOM 2057 N N . ASN A 1 267 ? 18.327 6.020 -11.686 1.00 96.38 267 ASN A N 1
ATOM 2058 C CA . ASN A 1 267 ? 18.168 5.647 -10.285 1.00 96.38 267 ASN A CA 1
ATOM 2059 C C . ASN A 1 267 ? 18.266 6.890 -9.382 1.00 96.38 267 ASN A C 1
ATOM 2061 O O . ASN A 1 267 ? 19.310 7.540 -9.309 1.00 96.38 267 ASN A O 1
ATOM 2065 N N . SER A 1 268 ? 17.198 7.163 -8.639 1.00 97.75 268 SER A N 1
ATOM 2066 C CA . SER A 1 268 ? 17.129 8.175 -7.587 1.00 97.75 268 SER A CA 1
ATOM 2067 C C . SER A 1 268 ? 17.509 7.568 -6.233 1.00 97.75 268 SER A C 1
ATOM 2069 O O . SER A 1 268 ? 17.040 6.485 -5.871 1.00 97.75 268 SER A O 1
ATOM 2071 N N . SER A 1 269 ? 18.328 8.284 -5.457 1.00 97.50 269 SER A N 1
ATOM 2072 C CA . SER A 1 269 ? 18.579 7.948 -4.048 1.00 97.50 269 SER A CA 1
ATOM 2073 C C . SER A 1 269 ? 17.313 8.172 -3.228 1.00 97.50 269 SER A C 1
ATOM 2075 O O . SER A 1 269 ? 16.655 9.204 -3.365 1.00 97.50 269 SER A O 1
ATOM 2077 N N . MET A 1 270 ? 16.991 7.222 -2.351 1.00 97.88 270 MET A N 1
ATOM 2078 C CA . MET A 1 270 ? 15.821 7.309 -1.473 1.00 97.88 270 MET A CA 1
ATOM 2079 C C . MET A 1 270 ? 16.128 8.043 -0.161 1.00 97.88 270 MET A C 1
ATOM 2081 O O . MET A 1 270 ? 15.215 8.384 0.586 1.00 97.88 270 MET A O 1
ATOM 2085 N N . GLY A 1 271 ? 17.410 8.281 0.149 1.00 96.62 271 GLY A N 1
ATOM 2086 C CA . GLY A 1 271 ? 17.841 8.870 1.425 1.00 96.62 271 GLY A CA 1
ATOM 2087 C C . GLY A 1 271 ? 17.765 7.901 2.616 1.00 96.62 271 GLY A C 1
ATOM 2088 O O . GLY A 1 271 ? 17.994 8.290 3.769 1.00 96.62 271 GLY A O 1
ATOM 2089 N N . PHE A 1 272 ? 17.452 6.631 2.354 1.00 96.44 272 PHE A N 1
ATOM 2090 C CA . PHE A 1 272 ? 17.434 5.557 3.338 1.00 96.44 272 PHE A CA 1
ATOM 2091 C C . PHE A 1 272 ? 17.638 4.190 2.699 1.00 96.44 272 PHE A C 1
ATOM 2093 O O . PHE A 1 272 ? 17.313 3.981 1.534 1.00 96.44 272 PHE A O 1
ATOM 2100 N N . ASP A 1 273 ? 18.101 3.248 3.515 1.00 95.88 273 ASP A N 1
ATOM 2101 C CA . ASP A 1 273 ? 18.286 1.858 3.119 1.00 95.88 273 ASP A CA 1
ATOM 2102 C C . ASP A 1 273 ? 16.963 1.107 3.350 1.00 95.88 273 ASP A C 1
ATOM 2104 O O . ASP A 1 273 ? 16.521 0.990 4.502 1.00 95.88 273 ASP A O 1
ATOM 2108 N N . PRO A 1 274 ? 16.281 0.610 2.304 1.00 94.81 274 PRO A N 1
ATOM 2109 C CA . PRO A 1 274 ? 15.118 -0.248 2.484 1.00 94.81 274 PRO A CA 1
ATOM 2110 C C . PRO A 1 274 ? 15.583 -1.590 3.063 1.00 94.81 274 PRO A C 1
ATOM 2112 O O . PRO A 1 274 ? 16.098 -2.445 2.345 1.00 94.81 274 PRO A O 1
ATOM 2115 N N . ALA A 1 275 ? 15.458 -1.754 4.380 1.00 94.00 275 ALA A N 1
ATOM 2116 C CA . ALA A 1 275 ? 16.019 -2.896 5.096 1.00 94.00 275 ALA A CA 1
ATOM 2117 C C . ALA A 1 275 ? 15.478 -4.239 4.571 1.00 94.00 275 ALA A C 1
ATOM 2119 O O . ALA A 1 275 ? 14.278 -4.400 4.348 1.00 94.00 275 ALA A O 1
ATOM 2120 N N . ALA A 1 276 ? 16.373 -5.216 4.419 1.00 92.88 276 ALA A N 1
ATOM 2121 C CA . ALA A 1 276 ? 16.017 -6.572 4.021 1.00 92.88 276 ALA A CA 1
ATOM 2122 C C . ALA A 1 276 ? 14.971 -7.195 4.956 1.00 92.88 276 ALA A C 1
ATOM 2124 O O . ALA A 1 276 ? 15.055 -7.044 6.174 1.00 92.88 276 ALA A O 1
ATOM 2125 N N . GLY A 1 277 ? 14.003 -7.915 4.386 1.00 92.50 277 GLY A N 1
ATOM 2126 C CA . GLY A 1 277 ? 12.930 -8.584 5.129 1.00 92.50 277 GLY A CA 1
ATOM 2127 C C . GLY A 1 277 ? 11.926 -7.635 5.794 1.00 92.50 277 GLY A C 1
ATOM 2128 O O . GLY A 1 277 ? 10.933 -8.097 6.347 1.00 92.50 277 GLY A O 1
ATOM 2129 N N . LYS A 1 278 ? 12.144 -6.315 5.729 1.00 94.81 278 LYS A N 1
ATOM 2130 C CA . LYS A 1 278 ? 11.209 -5.307 6.222 1.00 94.81 278 LYS A CA 1
ATOM 2131 C C . LYS A 1 278 ? 10.412 -4.747 5.052 1.00 94.81 278 LYS A C 1
ATOM 2133 O O . LYS A 1 278 ? 10.977 -4.143 4.138 1.00 94.81 278 LYS A O 1
ATOM 2138 N N . LEU A 1 279 ? 9.094 -4.898 5.112 1.00 95.81 279 LEU A N 1
ATOM 2139 C CA . LEU A 1 279 ? 8.202 -4.293 4.133 1.00 95.81 279 LEU A CA 1
ATOM 2140 C C . LEU A 1 279 ? 8.155 -2.773 4.325 1.00 95.81 279 LEU A C 1
ATOM 2142 O O . LEU A 1 279 ? 8.040 -2.274 5.446 1.00 95.81 279 LEU A O 1
ATOM 2146 N N . GLN A 1 280 ? 8.257 -2.050 3.218 1.00 95.06 280 GLN A N 1
ATOM 2147 C CA . GLN A 1 280 ? 8.103 -0.605 3.133 1.00 95.06 280 GLN A CA 1
ATOM 2148 C C . GLN A 1 280 ? 6.700 -0.296 2.630 1.00 95.06 280 GLN A C 1
ATOM 2150 O O . GLN A 1 280 ? 6.204 -0.977 1.733 1.00 95.06 280 GLN A O 1
ATOM 2155 N N . GLN A 1 281 ? 6.072 0.743 3.172 1.00 94.94 281 GLN A N 1
ATOM 2156 C CA . GLN A 1 281 ? 4.815 1.228 2.613 1.00 94.94 281 GLN A CA 1
ATOM 2157 C C . GLN A 1 281 ? 5.124 1.993 1.329 1.00 94.94 281 GLN A C 1
ATOM 2159 O O . GLN A 1 281 ? 5.857 2.980 1.370 1.00 94.94 281 GLN A O 1
ATOM 2164 N N . MET A 1 282 ? 4.537 1.572 0.215 1.00 96.44 282 MET A N 1
ATOM 2165 C CA . MET A 1 282 ? 4.533 2.315 -1.035 1.00 96.44 282 MET A CA 1
ATOM 2166 C C . MET A 1 282 ? 3.118 2.781 -1.360 1.00 96.44 282 MET A C 1
ATOM 2168 O O . MET A 1 282 ? 2.150 2.041 -1.196 1.00 96.44 282 MET A O 1
ATOM 2172 N N . SER A 1 283 ? 3.011 4.017 -1.832 1.00 96.00 283 SER A N 1
ATOM 2173 C CA . SER A 1 283 ? 1.810 4.595 -2.423 1.00 96.00 283 SER A CA 1
ATOM 2174 C C . SER A 1 283 ? 2.141 5.034 -3.842 1.00 96.00 283 SER A C 1
ATOM 2176 O O . SER A 1 283 ? 3.119 5.746 -4.042 1.00 96.00 283 SER A O 1
ATOM 2178 N N . LEU A 1 284 ? 1.308 4.668 -4.809 1.00 97.44 284 LEU A N 1
ATOM 2179 C CA . LEU A 1 284 ? 1.386 5.125 -6.190 1.00 97.44 284 LEU A CA 1
ATOM 2180 C C . LEU A 1 284 ? 0.078 5.832 -6.546 1.00 97.44 284 LEU A C 1
ATOM 2182 O O . LEU A 1 284 ? -0.956 5.189 -6.735 1.00 97.44 284 LEU A O 1
ATOM 2186 N N . ALA A 1 285 ? 0.112 7.162 -6.602 1.00 96.69 285 ALA A N 1
ATOM 2187 C CA . ALA A 1 285 ? -1.004 7.953 -7.102 1.00 96.69 285 ALA A CA 1
ATOM 2188 C C . ALA A 1 285 ? -0.938 8.022 -8.630 1.00 96.69 285 ALA A C 1
ATOM 2190 O O . ALA A 1 285 ? 0.125 8.285 -9.197 1.00 96.69 285 ALA A O 1
ATOM 2191 N N . VAL A 1 286 ? -2.077 7.788 -9.279 1.00 97.56 286 VAL A N 1
ATOM 2192 C CA . VAL A 1 286 ? -2.218 7.783 -10.736 1.00 97.56 286 VAL A CA 1
ATOM 2193 C C . VAL A 1 286 ? -3.234 8.842 -11.122 1.00 97.56 286 VAL A C 1
ATOM 2195 O O . VAL A 1 286 ? -4.342 8.848 -10.586 1.00 97.56 286 VAL A O 1
ATOM 2198 N N . LYS A 1 287 ? -2.867 9.729 -12.050 1.00 97.50 287 LYS A N 1
ATOM 2199 C CA . LYS A 1 287 ? -3.753 10.786 -12.540 1.00 97.50 287 LYS A CA 1
ATOM 2200 C C . LYS A 1 287 ? -3.589 11.002 -14.037 1.00 97.50 287 LYS A C 1
ATOM 2202 O O . LYS A 1 287 ? -2.547 11.467 -14.497 1.00 97.50 287 LYS A O 1
ATOM 2207 N N . ARG A 1 288 ? -4.634 10.730 -14.814 1.00 96.69 288 ARG A N 1
ATOM 2208 C CA . ARG A 1 288 ? -4.714 11.159 -16.210 1.00 96.69 288 ARG A CA 1
ATOM 2209 C C . ARG A 1 288 ? -4.882 12.679 -16.247 1.00 96.69 288 ARG A C 1
ATOM 2211 O O . ARG A 1 288 ? -5.738 13.241 -15.568 1.00 96.69 288 ARG A O 1
ATOM 2218 N N . ILE A 1 289 ? -4.052 13.350 -17.036 1.00 97.12 289 ILE A N 1
ATOM 2219 C CA . ILE A 1 289 ? -4.081 14.804 -17.222 1.00 97.12 289 ILE A CA 1
ATOM 2220 C C . ILE A 1 289 ? -4.298 15.140 -18.710 1.00 97.12 289 ILE A C 1
ATOM 2222 O O . ILE A 1 289 ? -4.084 14.281 -19.573 1.00 97.12 289 ILE A O 1
ATOM 2226 N N . PRO A 1 290 ? -4.742 16.369 -19.045 1.00 96.00 290 PRO A N 1
ATOM 2227 C CA . PRO A 1 290 ? -4.990 16.759 -20.431 1.00 96.00 290 PRO A CA 1
ATOM 2228 C C . PRO A 1 290 ? -3.784 16.541 -21.354 1.00 96.00 290 PRO A C 1
ATOM 2230 O O . PRO A 1 290 ? -2.631 16.649 -20.938 1.00 96.00 290 PRO A O 1
ATOM 2233 N N . GLY A 1 291 ? -4.064 16.282 -22.633 1.00 95.75 291 GLY A N 1
ATOM 2234 C CA . GLY A 1 291 ? -3.031 16.082 -23.654 1.00 95.75 291 GLY A CA 1
ATOM 2235 C C . GLY A 1 291 ? -2.501 14.652 -23.761 1.00 95.75 291 GLY A C 1
ATOM 2236 O O . GLY A 1 291 ? -1.398 14.478 -24.261 1.00 95.75 291 GLY A O 1
ATOM 2237 N N . GLY A 1 292 ? -3.262 13.647 -23.307 1.00 96.06 292 GLY A N 1
ATOM 2238 C CA . GLY A 1 292 ? -2.874 12.236 -23.433 1.00 96.06 292 GLY A CA 1
ATOM 2239 C C . GLY A 1 292 ? -1.702 11.870 -22.527 1.00 96.06 292 GLY A C 1
ATOM 2240 O O . GLY A 1 292 ? -0.787 11.173 -22.951 1.00 96.06 292 GLY A O 1
ATOM 2241 N N . LYS A 1 293 ? -1.699 12.381 -21.292 1.00 98.25 293 LYS A N 1
ATOM 2242 C CA . LYS A 1 293 ? -0.614 12.186 -20.328 1.00 98.25 293 LYS A CA 1
ATOM 2243 C C . LYS A 1 293 ? -1.133 11.578 -19.039 1.00 98.25 293 LYS A C 1
ATOM 2245 O O . LYS A 1 293 ? -2.290 11.771 -18.665 1.00 98.25 293 LYS A O 1
ATOM 2250 N N . VAL A 1 294 ? -0.253 10.878 -18.339 1.00 98.44 294 VAL A N 1
ATOM 2251 C CA . VAL A 1 294 ? -0.525 10.308 -17.022 1.00 98.44 294 VAL A CA 1
ATOM 2252 C C . VAL A 1 294 ? 0.587 10.722 -16.070 1.00 98.44 294 VAL A C 1
ATOM 2254 O O . VAL A 1 294 ? 1.766 10.497 -16.336 1.00 98.44 294 VAL A O 1
ATOM 2257 N N . GLU A 1 295 ? 0.205 11.348 -14.967 1.00 98.50 295 GLU A N 1
ATOM 2258 C CA . GLU A 1 295 ? 1.072 11.622 -13.831 1.00 98.50 295 GLU A CA 1
ATOM 2259 C C . GLU A 1 295 ? 1.076 10.410 -12.896 1.00 98.50 295 GLU A C 1
ATOM 2261 O O . GLU A 1 295 ? 0.019 9.906 -12.508 1.00 98.50 295 GLU A O 1
ATOM 2266 N N . LEU A 1 296 ? 2.278 9.954 -12.550 1.00 98.62 296 LEU A N 1
ATOM 2267 C CA . LEU A 1 296 ? 2.539 8.969 -11.513 1.00 98.62 296 LEU A CA 1
ATOM 2268 C C . LEU A 1 296 ? 3.332 9.639 -10.391 1.00 98.62 296 LEU A C 1
ATOM 2270 O O . LEU A 1 296 ? 4.386 10.230 -10.638 1.00 98.62 296 LEU A O 1
ATOM 2274 N N . GLU A 1 297 ? 2.853 9.515 -9.160 1.00 98.06 297 GLU A N 1
ATOM 2275 C CA . GLU A 1 297 ? 3.577 9.928 -7.958 1.00 98.06 297 GLU A CA 1
ATOM 2276 C C . GLU A 1 297 ? 3.763 8.725 -7.039 1.00 98.06 297 GLU A C 1
ATOM 2278 O O . GLU A 1 297 ? 2.793 8.182 -6.508 1.00 98.06 297 GLU A O 1
ATOM 2283 N N . ALA A 1 298 ? 5.015 8.306 -6.876 1.00 97.75 298 ALA A N 1
ATOM 2284 C CA . ALA A 1 298 ? 5.403 7.238 -5.975 1.00 97.75 298 ALA A CA 1
ATOM 2285 C C . ALA A 1 298 ? 5.915 7.831 -4.661 1.00 97.75 298 ALA A C 1
ATOM 2287 O O . ALA A 1 298 ? 6.818 8.666 -4.665 1.00 97.75 298 ALA A O 1
ATOM 2288 N N . THR A 1 299 ? 5.383 7.353 -3.543 1.00 96.44 299 THR A N 1
ATOM 2289 C CA . THR A 1 299 ? 5.861 7.659 -2.193 1.00 96.44 299 THR A CA 1
ATOM 2290 C C . THR A 1 299 ? 6.234 6.362 -1.496 1.00 96.44 299 THR A C 1
ATOM 2292 O O . THR A 1 299 ? 5.441 5.424 -1.509 1.00 96.44 299 THR A O 1
ATOM 2295 N N . ILE A 1 300 ? 7.416 6.298 -0.885 1.00 95.88 300 ILE A N 1
ATOM 2296 C CA . ILE A 1 300 ? 7.900 5.130 -0.140 1.00 95.88 300 ILE A CA 1
ATOM 2297 C C . ILE A 1 300 ? 8.332 5.577 1.257 1.00 95.88 300 ILE A C 1
ATOM 2299 O O . ILE A 1 300 ? 9.169 6.470 1.392 1.00 95.88 300 ILE A O 1
ATOM 2303 N N . GLY A 1 301 ? 7.771 4.954 2.292 1.00 91.31 301 GLY A N 1
ATOM 2304 C CA . GLY A 1 301 ? 8.074 5.251 3.692 1.00 91.31 301 GLY A CA 1
ATOM 2305 C C . GLY A 1 301 ? 8.921 4.170 4.365 1.00 91.31 301 GLY A C 1
ATOM 2306 O O . GLY A 1 301 ? 8.646 2.981 4.208 1.00 91.31 301 GLY A O 1
ATOM 2307 N N . ASN A 1 302 ? 9.900 4.591 5.171 1.00 87.88 302 ASN A N 1
ATOM 2308 C CA . ASN A 1 302 ? 10.673 3.741 6.078 1.00 87.88 302 ASN A CA 1
ATOM 2309 C C . ASN A 1 302 ? 10.810 4.412 7.450 1.00 87.88 302 ASN A C 1
ATOM 2311 O O . ASN A 1 302 ? 11.736 5.187 7.696 1.00 87.88 302 ASN A O 1
ATOM 2315 N N . GLY A 1 303 ? 9.888 4.096 8.362 1.00 84.44 303 GLY A N 1
ATOM 2316 C CA . GLY A 1 303 ? 9.841 4.754 9.667 1.00 84.44 303 GLY A CA 1
ATOM 2317 C C . GLY A 1 303 ? 9.464 6.228 9.526 1.00 84.44 303 GLY A C 1
ATOM 2318 O O . GLY A 1 303 ? 8.395 6.538 9.014 1.00 84.44 303 GLY A O 1
ATOM 2319 N N . ASP A 1 304 ? 10.333 7.121 9.988 1.00 81.81 304 ASP A N 1
ATOM 2320 C CA . ASP A 1 304 ? 10.189 8.579 9.899 1.00 81.81 304 ASP A CA 1
ATOM 2321 C C . ASP A 1 304 ? 10.675 9.166 8.563 1.00 81.81 304 ASP A C 1
ATOM 2323 O O . ASP A 1 304 ? 10.455 10.344 8.283 1.00 81.81 304 ASP A O 1
ATOM 2327 N N . LYS A 1 305 ? 11.332 8.357 7.727 1.00 89.38 305 LYS A N 1
ATOM 2328 C CA . LYS A 1 305 ? 11.849 8.788 6.429 1.00 89.38 305 LYS A CA 1
ATOM 2329 C C . LYS A 1 305 ? 10.849 8.508 5.320 1.00 89.38 305 LYS A C 1
ATOM 2331 O O . LYS A 1 305 ? 10.255 7.431 5.261 1.00 89.38 305 LYS A O 1
ATOM 2336 N N . VAL A 1 306 ? 10.723 9.464 4.406 1.00 92.50 306 VAL A N 1
ATOM 2337 C CA . VAL A 1 306 ? 9.828 9.386 3.251 1.00 92.50 306 VAL A CA 1
ATOM 2338 C C . VAL A 1 306 ? 10.589 9.799 2.000 1.00 92.50 306 VAL A C 1
ATOM 2340 O O . VAL A 1 306 ? 11.250 10.835 1.976 1.00 92.50 306 VAL A O 1
ATOM 2343 N N . PHE A 1 307 ? 10.475 8.984 0.960 1.00 95.88 307 PHE A N 1
ATOM 2344 C CA . PHE A 1 307 ? 10.923 9.287 -0.391 1.00 95.88 307 PHE A CA 1
ATOM 2345 C C . PHE A 1 307 ? 9.702 9.544 -1.272 1.00 95.88 307 PHE A C 1
ATOM 2347 O O . PHE A 1 307 ? 8.741 8.779 -1.202 1.00 95.88 307 PHE A O 1
ATOM 2354 N N . THR A 1 308 ? 9.758 10.569 -2.124 1.00 96.69 308 THR A N 1
ATOM 2355 C CA . THR A 1 308 ? 8.706 10.860 -3.104 1.00 96.69 308 THR A CA 1
ATOM 2356 C C . THR A 1 308 ? 9.323 11.184 -4.456 1.00 96.69 308 THR A C 1
ATOM 2358 O O . THR A 1 308 ? 10.199 12.044 -4.547 1.00 96.69 308 THR A O 1
ATOM 2361 N N . GLU A 1 309 ? 8.819 10.556 -5.516 1.00 97.88 309 GLU A N 1
ATOM 2362 C CA . GLU A 1 309 ? 9.159 10.901 -6.893 1.00 97.88 309 GLU A CA 1
ATOM 2363 C C . GLU A 1 309 ? 7.905 10.989 -7.765 1.00 97.88 309 GLU A C 1
ATOM 2365 O O . GLU A 1 309 ? 7.050 10.103 -7.765 1.00 97.88 309 GLU A O 1
ATOM 2370 N N . ARG A 1 310 ? 7.820 12.073 -8.541 1.00 98.19 310 ARG A N 1
ATOM 2371 C CA . ARG A 1 310 ? 6.717 12.357 -9.458 1.00 98.19 310 ARG A CA 1
ATOM 2372 C C . ARG A 1 310 ? 7.220 12.423 -10.894 1.00 98.19 310 ARG A C 1
ATOM 2374 O O . ARG A 1 310 ? 8.209 13.105 -11.177 1.00 98.19 310 ARG A O 1
ATOM 2381 N N . LYS A 1 311 ? 6.512 11.764 -11.812 1.00 98.50 311 LYS A N 1
ATOM 2382 C CA . LYS A 1 311 ? 6.785 11.802 -13.254 1.00 98.50 311 LYS A CA 1
ATOM 2383 C C . LYS A 1 311 ? 5.503 11.848 -14.068 1.00 98.50 311 LYS A C 1
ATOM 2385 O O . LYS A 1 311 ? 4.490 11.275 -13.692 1.00 98.50 311 LYS A O 1
ATOM 2390 N N . ILE A 1 312 ? 5.581 12.523 -15.209 1.00 98.56 312 ILE A N 1
ATOM 2391 C CA . ILE A 1 312 ? 4.512 12.577 -16.203 1.00 98.56 312 ILE A CA 1
ATOM 2392 C C . ILE A 1 312 ? 4.976 11.776 -17.414 1.00 98.56 312 ILE A C 1
ATOM 2394 O O . ILE A 1 312 ? 6.054 12.033 -17.952 1.00 98.56 312 ILE A O 1
ATOM 2398 N N . PHE A 1 313 ? 4.155 10.826 -17.840 1.00 98.50 313 PHE A N 1
ATOM 2399 C CA . PHE A 1 313 ? 4.394 9.991 -19.007 1.00 98.50 313 PHE A CA 1
ATOM 2400 C C . PHE A 1 313 ? 3.344 10.265 -20.077 1.00 98.50 313 PHE A C 1
ATOM 2402 O O . PHE A 1 313 ? 2.178 10.512 -19.772 1.00 98.50 313 PHE A O 1
ATOM 2409 N N . GLU A 1 314 ? 3.754 10.191 -21.340 1.00 98.50 314 GLU A N 1
ATOM 2410 C CA . GLU A 1 314 ? 2.816 10.156 -22.461 1.00 98.50 314 GLU A CA 1
ATOM 2411 C C . GLU A 1 314 ? 2.019 8.841 -22.426 1.00 98.50 314 GLU A C 1
ATOM 2413 O O . GLU A 1 314 ? 2.551 7.786 -22.065 1.00 98.50 314 GLU A O 1
ATOM 2418 N N . GLU A 1 315 ? 0.758 8.870 -22.853 1.00 96.75 315 GLU A N 1
ATOM 2419 C CA . GLU A 1 315 ? -0.111 7.690 -22.932 1.00 96.75 315 GLU A CA 1
ATOM 2420 C C . GLU A 1 315 ? 0.478 6.606 -23.846 1.00 96.75 315 GLU A C 1
ATOM 2422 O O . GLU A 1 315 ? 0.311 5.418 -23.594 1.00 96.75 315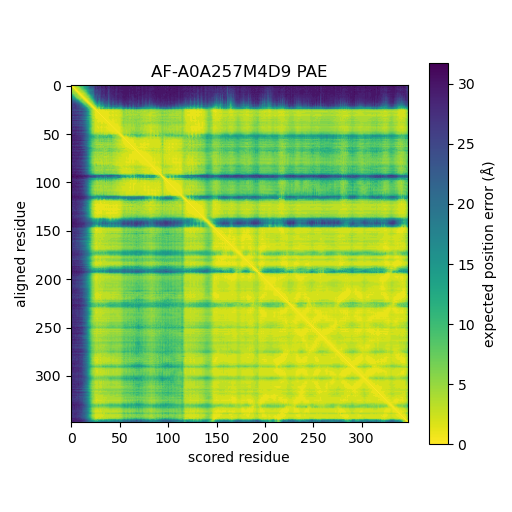 GLU A O 1
ATOM 2427 N N . SER A 1 316 ? 1.276 6.981 -24.849 1.00 97.56 316 SER A N 1
ATOM 2428 C CA . SER A 1 316 ? 2.018 6.030 -25.689 1.00 97.56 316 SER A CA 1
ATOM 2429 C C . SER A 1 316 ? 3.131 5.275 -24.945 1.00 97.56 316 SER A C 1
ATOM 2431 O O . SER A 1 316 ? 3.632 4.264 -25.440 1.00 97.56 316 SER A O 1
ATOM 2433 N N . VAL A 1 317 ? 3.569 5.770 -23.784 1.00 98.19 317 VAL A N 1
ATOM 2434 C CA . VAL A 1 317 ? 4.568 5.113 -22.930 1.00 98.19 317 VAL A CA 1
ATOM 2435 C C . VAL A 1 317 ? 3.886 4.175 -21.942 1.00 98.19 317 VAL A C 1
ATOM 2437 O O . VAL A 1 317 ? 4.264 3.007 -21.878 1.00 98.19 317 VAL A O 1
ATOM 2440 N N . ILE A 1 318 ? 2.891 4.675 -21.204 1.00 98.00 318 ILE A N 1
ATOM 2441 C CA . ILE A 1 318 ? 2.174 3.909 -20.171 1.00 98.00 318 ILE A CA 1
ATOM 2442 C C . ILE A 1 318 ? 1.124 2.955 -20.744 1.00 98.00 318 ILE A C 1
ATOM 2444 O O . ILE A 1 318 ? 0.861 1.911 -20.160 1.00 98.00 318 ILE A O 1
ATOM 2448 N N . GLY A 1 319 ? 0.571 3.249 -21.914 1.00 97.31 319 GLY A N 1
ATOM 2449 C CA . GLY A 1 319 ? -0.508 2.472 -22.504 1.00 97.31 319 GLY A CA 1
ATOM 2450 C C . GLY A 1 319 ? -1.821 2.620 -21.736 1.00 97.31 319 GLY A C 1
ATOM 2451 O O . GLY A 1 319 ? -2.101 3.643 -21.110 1.00 97.31 319 GLY A O 1
ATOM 2452 N N . LYS A 1 320 ? -2.658 1.584 -21.812 1.00 97.06 320 LYS A N 1
ATOM 2453 C CA . LYS A 1 320 ? -3.953 1.559 -21.130 1.00 97.06 320 LYS A CA 1
ATOM 2454 C C . LYS A 1 320 ? -3.768 1.382 -19.623 1.00 97.06 320 LYS A C 1
ATOM 2456 O O . LYS A 1 320 ? -2.936 0.597 -19.178 1.00 97.06 320 LYS A O 1
ATOM 2461 N N . LEU A 1 321 ? -4.611 2.060 -18.847 1.00 97.44 321 LEU A N 1
ATOM 2462 C CA . LEU A 1 321 ? -4.718 1.880 -17.396 1.00 97.44 321 LEU A CA 1
ATOM 2463 C C . LEU A 1 321 ? -5.710 0.748 -17.087 1.00 97.44 321 LEU A C 1
ATOM 2465 O O . LEU A 1 321 ? -6.703 0.948 -16.394 1.00 97.44 321 LEU A O 1
ATOM 2469 N N . ASP A 1 322 ? -5.501 -0.424 -17.684 1.00 97.88 322 ASP A N 1
ATOM 2470 C CA . ASP A 1 322 ? -6.418 -1.571 -17.610 1.00 97.88 322 ASP A CA 1
ATOM 2471 C C . ASP A 1 322 ? -5.946 -2.678 -16.662 1.00 97.88 322 ASP A C 1
ATOM 2473 O O . ASP A 1 322 ? -6.685 -3.629 -16.409 1.00 97.88 322 ASP A O 1
ATOM 2477 N N . HIS A 1 323 ? -4.747 -2.549 -16.097 1.00 98.31 323 HIS A N 1
ATOM 2478 C CA . HIS A 1 323 ? -4.204 -3.481 -15.119 1.00 98.31 323 HIS A CA 1
ATOM 2479 C C . HIS A 1 323 ? -3.125 -2.842 -14.258 1.00 98.31 323 HIS A C 1
ATOM 2481 O O . HIS A 1 323 ? -2.417 -1.944 -14.704 1.00 98.31 323 HIS A O 1
ATOM 2487 N N . LEU A 1 324 ? -2.972 -3.377 -13.054 1.00 98.31 324 LEU A N 1
ATOM 2488 C CA . LEU A 1 324 ? -1.833 -3.136 -12.178 1.00 98.31 324 LEU A CA 1
ATOM 2489 C C . LEU A 1 324 ? -1.191 -4.469 -11.795 1.00 98.31 324 LEU A C 1
ATOM 2491 O O . LEU A 1 324 ? -1.846 -5.513 -11.868 1.00 98.31 324 LEU A O 1
ATOM 2495 N N . SER A 1 325 ? 0.068 -4.453 -11.366 1.00 98.50 325 SER A N 1
ATOM 2496 C CA . SER A 1 325 ? 0.715 -5.651 -10.822 1.00 98.50 325 SER A CA 1
ATOM 2497 C C . SER A 1 325 ? 1.648 -5.357 -9.662 1.00 98.50 325 SER A C 1
ATOM 2499 O O . SER A 1 325 ? 2.162 -4.251 -9.517 1.00 98.50 325 SER A O 1
ATOM 2501 N N . LEU A 1 326 ? 1.861 -6.388 -8.848 1.00 98.62 326 LEU A N 1
ATOM 2502 C CA . LEU A 1 326 ? 2.961 -6.480 -7.897 1.00 98.62 326 LEU A CA 1
ATOM 2503 C C . LEU A 1 326 ? 4.115 -7.199 -8.586 1.00 98.62 326 LEU A C 1
ATOM 2505 O O . LEU A 1 326 ? 3.933 -8.326 -9.051 1.00 98.62 3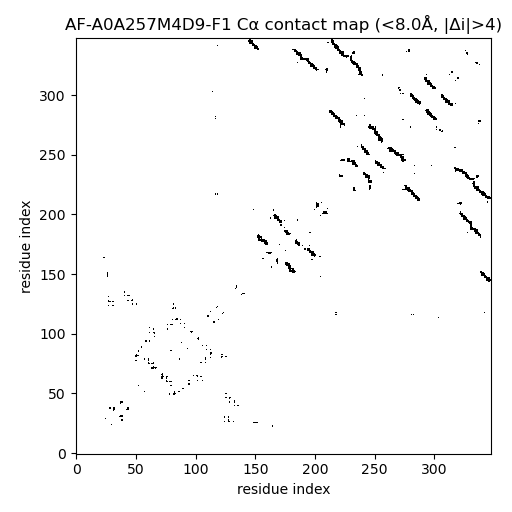26 LEU A O 1
ATOM 2509 N N . ASP A 1 327 ? 5.269 -6.546 -8.680 1.00 97.94 327 ASP A N 1
ATOM 2510 C CA . ASP A 1 327 ? 6.366 -6.992 -9.535 1.00 97.94 327 ASP A CA 1
ATOM 2511 C C . ASP A 1 327 ? 7.610 -7.352 -8.739 1.00 97.94 327 ASP A C 1
ATOM 2513 O O . ASP A 1 327 ? 8.087 -6.563 -7.920 1.00 97.94 327 ASP A O 1
ATOM 2517 N N . ARG A 1 328 ? 8.218 -8.484 -9.089 1.00 96.69 328 ARG A N 1
ATOM 2518 C CA . ARG A 1 328 ? 9.603 -8.808 -8.743 1.00 96.69 328 ARG A CA 1
ATOM 2519 C C . ARG A 1 328 ? 10.408 -8.953 -10.032 1.00 96.69 328 ARG A C 1
ATOM 2521 O O . ARG A 1 328 ? 10.073 -9.765 -10.892 1.00 96.69 328 ARG A O 1
ATOM 2528 N N . SER A 1 329 ? 11.460 -8.148 -10.167 1.00 94.12 329 SER A N 1
ATOM 2529 C CA . SER A 1 329 ? 12.258 -8.037 -11.395 1.00 94.12 329 SER A CA 1
ATOM 2530 C C . SER A 1 329 ? 13.742 -8.259 -11.142 1.00 94.12 329 SER A C 1
ATOM 2532 O O . SER A 1 329 ? 14.303 -7.678 -10.213 1.00 94.12 329 SER A O 1
ATOM 2534 N N . GLY A 1 330 ? 14.390 -9.031 -12.012 1.00 90.62 330 GLY A N 1
ATOM 2535 C CA . GLY A 1 330 ? 15.818 -9.348 -11.957 1.00 90.62 330 GLY A CA 1
ATOM 2536 C C . GLY A 1 330 ? 16.068 -10.838 -11.743 1.00 90.62 330 GLY A C 1
ATOM 2537 O O . GLY A 1 330 ? 15.360 -11.502 -10.999 1.00 90.62 330 GLY A O 1
ATOM 2538 N N . ARG A 1 331 ? 17.099 -11.382 -12.389 1.00 84.44 331 ARG A N 1
ATOM 2539 C CA . ARG A 1 331 ? 17.394 -12.822 -12.353 1.00 84.44 331 ARG A CA 1
ATOM 2540 C C . ARG A 1 331 ? 17.854 -13.308 -10.979 1.00 84.44 331 ARG A C 1
ATOM 2542 O O . ARG A 1 331 ? 17.326 -14.271 -10.425 1.00 84.44 331 ARG A O 1
ATOM 2549 N N . ASN A 1 332 ? 18.851 -12.630 -10.425 1.00 88.50 332 ASN A N 1
ATOM 2550 C CA . ASN A 1 332 ? 19.487 -13.017 -9.170 1.00 88.50 332 ASN A CA 1
ATOM 2551 C C . ASN A 1 332 ? 18.827 -12.325 -7.977 1.00 88.50 332 ASN A C 1
ATOM 2553 O O . ASN A 1 332 ? 18.051 -11.393 -8.144 1.00 88.50 332 ASN A O 1
ATOM 2557 N N . GLY A 1 333 ? 19.149 -12.780 -6.770 1.00 91.94 333 GLY A N 1
ATOM 2558 C CA . GLY A 1 333 ? 18.737 -12.120 -5.537 1.00 91.94 333 GLY A CA 1
ATOM 2559 C C . GLY A 1 333 ? 17.542 -12.769 -4.856 1.00 91.94 333 GLY A C 1
ATOM 2560 O O . GLY A 1 333 ? 17.127 -13.873 -5.204 1.00 91.94 333 GLY A O 1
ATOM 2561 N N . GLY A 1 334 ? 17.081 -12.116 -3.801 1.00 94.38 334 GLY A N 1
ATOM 2562 C CA . GLY A 1 334 ? 16.082 -12.616 -2.878 1.00 94.38 334 GLY A CA 1
ATOM 2563 C C . GLY A 1 334 ? 14.673 -12.626 -3.447 1.00 94.38 334 GLY A C 1
ATOM 2564 O O . GLY A 1 334 ? 14.410 -12.185 -4.572 1.00 94.38 334 GLY A O 1
ATOM 2565 N N . ASP A 1 335 ? 13.777 -13.136 -2.619 1.00 96.75 335 ASP A N 1
ATOM 2566 C CA . ASP A 1 335 ? 12.356 -13.145 -2.911 1.00 96.75 335 ASP A CA 1
ATOM 2567 C C . ASP A 1 335 ? 11.782 -11.731 -2.776 1.00 96.75 335 ASP A C 1
ATOM 2569 O O . ASP A 1 335 ? 12.197 -10.951 -1.911 1.00 96.75 335 ASP A O 1
ATOM 2573 N N . GLY A 1 336 ? 10.819 -11.408 -3.637 1.00 97.50 336 GLY A N 1
ATOM 2574 C CA . GLY A 1 336 ? 9.971 -10.233 -3.477 1.00 97.50 336 GLY A CA 1
ATOM 2575 C C . GLY A 1 336 ? 8.838 -10.552 -2.513 1.00 97.50 336 GLY A C 1
ATOM 2576 O O . GLY A 1 336 ? 8.198 -11.594 -2.644 1.00 97.50 336 GLY A O 1
ATOM 2577 N N . LEU A 1 337 ? 8.603 -9.670 -1.549 1.00 98.25 337 LEU A N 1
ATOM 2578 C CA . LEU A 1 337 ? 7.619 -9.845 -0.486 1.00 98.25 337 LEU A CA 1
ATOM 2579 C C . LEU A 1 337 ? 6.592 -8.720 -0.566 1.00 98.25 337 LEU A C 1
ATOM 2581 O O . LEU A 1 337 ? 6.981 -7.556 -0.685 1.00 98.25 337 LEU A O 1
ATOM 2585 N N . PHE A 1 338 ? 5.310 -9.061 -0.474 1.00 98.38 338 PHE A N 1
ATOM 2586 C CA . PHE A 1 338 ? 4.210 -8.105 -0.538 1.00 98.38 338 PHE A CA 1
ATOM 2587 C C . PHE A 1 338 ? 3.127 -8.437 0.485 1.00 98.38 338 PHE A C 1
ATOM 2589 O O . PHE A 1 338 ? 2.870 -9.604 0.774 1.00 98.38 338 PHE A O 1
ATOM 2596 N N . ASP A 1 339 ? 2.484 -7.395 0.992 1.00 96.12 339 ASP A N 1
ATOM 2597 C CA . ASP A 1 339 ? 1.394 -7.455 1.959 1.00 96.12 339 ASP A CA 1
ATOM 2598 C C . ASP A 1 339 ? 0.465 -6.239 1.757 1.00 96.12 339 ASP A C 1
ATOM 2600 O O . ASP A 1 339 ? 0.870 -5.234 1.165 1.00 96.12 339 ASP A O 1
ATOM 2604 N N . ASP A 1 340 ? -0.772 -6.324 2.244 1.00 93.12 340 ASP A N 1
ATOM 2605 C CA . ASP A 1 340 ? -1.759 -5.238 2.287 1.00 93.12 340 ASP A CA 1
ATOM 2606 C C . ASP A 1 340 ? -1.896 -4.436 0.971 1.00 93.12 340 ASP A C 1
ATOM 2608 O O . ASP A 1 340 ? -1.650 -3.226 0.937 1.00 93.12 340 ASP A O 1
ATOM 2612 N N . LEU A 1 341 ? -2.295 -5.082 -0.132 1.00 96.69 341 LEU A N 1
ATOM 2613 C CA . LEU A 1 341 ? -2.578 -4.370 -1.383 1.00 96.69 341 LEU A CA 1
ATOM 2614 C C . LEU A 1 341 ? -3.948 -3.691 -1.312 1.00 96.69 341 LEU A C 1
ATOM 2616 O O . LEU A 1 341 ? -4.980 -4.343 -1.172 1.00 96.69 341 LEU A O 1
ATOM 2620 N N . ILE A 1 342 ? -3.964 -2.377 -1.496 1.00 96.00 342 ILE A N 1
ATOM 2621 C CA . ILE A 1 342 ? -5.155 -1.540 -1.436 1.00 96.00 342 ILE A CA 1
ATOM 2622 C C . ILE A 1 342 ? -5.249 -0.722 -2.720 1.00 96.00 342 ILE A C 1
ATOM 2624 O O . ILE A 1 342 ? -4.288 -0.076 -3.134 1.00 96.00 342 ILE A O 1
ATOM 2628 N N . VAL A 1 343 ? -6.422 -0.730 -3.351 1.00 95.56 343 VAL A N 1
ATOM 2629 C CA . VAL A 1 343 ? -6.709 0.076 -4.543 1.00 95.56 343 VAL A CA 1
ATOM 2630 C C . VAL A 1 343 ? -7.894 0.979 -4.235 1.00 95.56 343 VAL A C 1
ATOM 2632 O O . VAL A 1 343 ? -9.031 0.522 -4.107 1.00 95.56 343 VAL A O 1
ATOM 2635 N N . ASP A 1 344 ? -7.604 2.267 -4.090 1.00 93.38 344 ASP A N 1
ATOM 2636 C CA . ASP A 1 344 ? -8.572 3.323 -3.812 1.00 93.38 344 ASP A CA 1
ATOM 2637 C C . ASP A 1 344 ? -8.960 4.003 -5.122 1.00 93.38 344 ASP A C 1
ATOM 2639 O O . ASP A 1 344 ? -8.179 4.757 -5.703 1.00 93.38 344 ASP A O 1
ATOM 2643 N N . LEU A 1 345 ? -10.167 3.703 -5.600 1.00 91.38 345 LEU A N 1
ATOM 2644 C CA . LEU A 1 345 ? -10.702 4.223 -6.859 1.00 91.38 345 LEU A CA 1
ATOM 2645 C C . LEU A 1 345 ? -11.440 5.561 -6.676 1.00 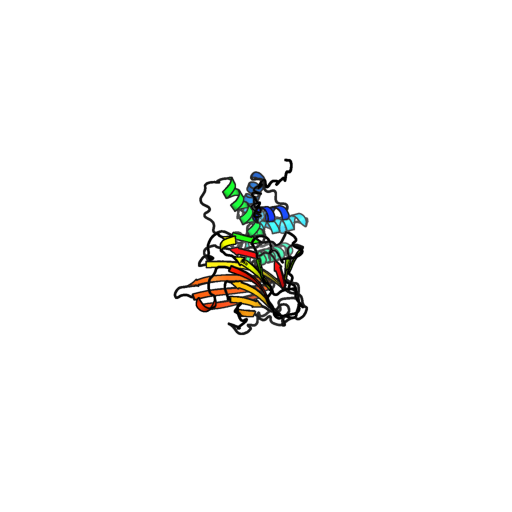91.38 345 LEU A C 1
ATOM 2647 O O . LEU A 1 345 ? -12.275 5.927 -7.506 1.00 91.38 345 LEU A O 1
ATOM 2651 N N . GLY A 1 346 ? -11.206 6.257 -5.560 1.00 81.31 346 GLY A N 1
ATOM 2652 C CA . GLY A 1 346 ? -11.806 7.553 -5.274 1.00 81.31 346 GLY A CA 1
ATOM 2653 C C . GLY A 1 346 ? -11.203 8.721 -6.042 1.00 81.31 346 GLY A C 1
ATOM 2654 O O . GLY A 1 346 ? -10.098 8.663 -6.566 1.00 81.31 346 GLY A O 1
ATOM 2655 N N . ASN A 1 347 ? -11.949 9.829 -6.074 1.00 64.62 347 ASN A N 1
ATOM 2656 C CA . ASN A 1 347 ? -11.472 11.077 -6.666 1.00 64.62 347 ASN A CA 1
ATOM 2657 C C . ASN A 1 347 ? -10.357 11.662 -5.786 1.00 64.62 347 ASN A C 1
ATOM 2659 O O . ASN A 1 347 ? -10.580 11.889 -4.589 1.00 64.62 347 ASN A O 1
ATOM 2663 N N . HIS A 1 348 ? -9.168 11.886 -6.355 1.00 56.75 348 HIS A N 1
ATOM 2664 C CA . HIS A 1 348 ? -8.006 12.473 -5.671 1.00 56.75 348 HIS A CA 1
ATOM 2665 C C . HIS A 1 348 ? -7.413 13.660 -6.436 1.00 56.75 348 HIS A C 1
ATOM 2667 O O . HIS A 1 348 ? -7.596 13.753 -7.675 1.00 56.75 348 HIS A O 1
#